Protein AF-A0A976MDJ6-F1 (afdb_monomer)

Organism: Theileria orientalis (NCBI:txid68886)

Structure (mmCIF, N/CA/C/O backbone):
data_AF-A0A976MDJ6-F1
#
_entry.id   AF-A0A976MDJ6-F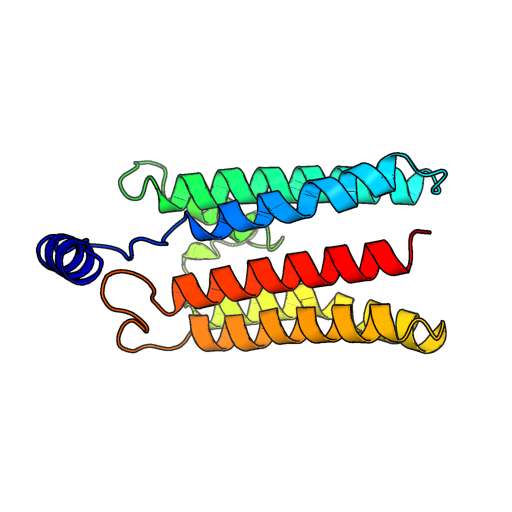1
#
loop_
_atom_site.group_PDB
_atom_site.id
_atom_site.type_symbol
_atom_site.label_atom_id
_atom_site.label_alt_id
_atom_site.label_comp_id
_atom_site.label_asym_id
_atom_site.label_entity_id
_atom_site.label_seq_id
_atom_site.pdbx_PDB_ins_code
_atom_site.Cartn_x
_atom_site.Cartn_y
_atom_site.Cartn_z
_atom_site.occupancy
_atom_site.B_iso_or_equiv
_atom_site.auth_seq_id
_atom_site.auth_comp_id
_atom_site.auth_asym_id
_atom_site.auth_atom_id
_atom_site.pdbx_PDB_model_num
ATOM 1 N N . MET A 1 1 ? 33.618 -9.257 2.694 1.00 46.62 1 MET A N 1
ATOM 2 C CA . MET A 1 1 ? 32.425 -10.136 2.612 1.00 46.62 1 MET A CA 1
ATOM 3 C C . MET A 1 1 ? 31.281 -9.455 1.863 1.00 46.62 1 MET A C 1
ATOM 5 O O . MET A 1 1 ? 30.864 -9.988 0.848 1.00 46.62 1 MET A O 1
ATOM 9 N N . LEU A 1 2 ? 30.857 -8.248 2.266 1.00 42.31 2 LEU A N 1
ATOM 10 C CA . LEU A 1 2 ? 29.844 -7.453 1.543 1.00 42.31 2 LEU A CA 1
ATOM 11 C C . LEU A 1 2 ? 30.250 -7.081 0.103 1.00 42.31 2 LEU A C 1
ATOM 13 O O . LEU A 1 2 ? 29.430 -7.177 -0.801 1.00 42.31 2 LEU A O 1
ATOM 17 N N . SER A 1 3 ? 31.524 -6.755 -0.138 1.00 42.19 3 SER A N 1
ATOM 18 C CA . SER A 1 3 ? 32.039 -6.475 -1.490 1.00 42.19 3 SER A CA 1
ATOM 19 C C . SER A 1 3 ? 31.994 -7.687 -2.427 1.00 42.19 3 SER A C 1
ATOM 21 O O . SER A 1 3 ? 31.754 -7.534 -3.616 1.00 42.19 3 SER A O 1
ATOM 23 N N . ARG A 1 4 ? 32.171 -8.901 -1.889 1.00 40.34 4 ARG A N 1
ATOM 24 C CA . ARG A 1 4 ? 32.144 -10.159 -2.654 1.00 40.34 4 ARG A CA 1
ATOM 25 C C . ARG A 1 4 ? 30.717 -10.533 -3.060 1.00 40.34 4 ARG A C 1
ATOM 27 O O . ARG A 1 4 ? 30.489 -10.903 -4.201 1.00 40.34 4 ARG A O 1
ATOM 34 N N . ILE A 1 5 ? 29.764 -10.323 -2.148 1.00 55.69 5 ILE A N 1
ATOM 35 C CA . ILE A 1 5 ? 28.325 -10.471 -2.412 1.00 55.69 5 ILE A CA 1
ATOM 36 C C . ILE A 1 5 ? 27.864 -9.435 -3.451 1.00 55.69 5 ILE A C 1
ATOM 38 O O . ILE A 1 5 ? 27.104 -9.768 -4.352 1.00 55.69 5 ILE A O 1
ATOM 42 N N . SER A 1 6 ? 28.353 -8.192 -3.365 1.00 50.56 6 SER A N 1
ATOM 43 C CA . SER A 1 6 ? 28.053 -7.141 -4.349 1.00 50.56 6 SER A CA 1
ATOM 44 C C . SER A 1 6 ? 28.550 -7.494 -5.755 1.00 50.56 6 SER A C 1
ATOM 46 O O . SER A 1 6 ? 27.838 -7.249 -6.725 1.00 50.56 6 SER A O 1
ATOM 48 N N . HIS A 1 7 ? 29.740 -8.092 -5.863 1.00 46.84 7 HIS A N 1
ATOM 49 C CA . HIS A 1 7 ? 30.334 -8.475 -7.146 1.00 46.84 7 HIS A CA 1
ATOM 50 C C . HIS A 1 7 ? 29.621 -9.683 -7.780 1.00 46.84 7 HIS A C 1
ATOM 52 O O . HIS A 1 7 ? 29.299 -9.655 -8.963 1.00 46.84 7 HIS A O 1
ATOM 58 N N . GLU A 1 8 ? 29.266 -10.703 -6.986 1.00 48.84 8 GLU A N 1
ATOM 59 C CA . GLU A 1 8 ? 28.483 -11.856 -7.469 1.00 48.84 8 GLU A CA 1
ATOM 60 C C . GLU A 1 8 ? 27.057 -11.474 -7.910 1.00 48.84 8 GLU A C 1
ATOM 62 O O . GLU A 1 8 ? 26.485 -12.105 -8.800 1.00 48.84 8 GLU A O 1
ATOM 67 N N . ILE A 1 9 ? 26.468 -10.428 -7.316 1.00 54.19 9 ILE A N 1
ATOM 68 C CA . ILE A 1 9 ? 25.165 -9.888 -7.736 1.00 54.19 9 ILE A CA 1
ATOM 69 C C . ILE A 1 9 ? 25.276 -9.107 -9.056 1.00 54.19 9 ILE A C 1
ATOM 71 O O . ILE A 1 9 ? 24.328 -9.139 -9.839 1.00 54.19 9 ILE A O 1
ATOM 75 N N . GLN A 1 10 ? 26.406 -8.440 -9.319 1.00 50.62 10 GLN A N 1
ATOM 76 C CA . GLN A 1 10 ? 26.644 -7.683 -10.555 1.00 50.62 10 GLN A CA 1
ATOM 77 C C . GLN A 1 10 ? 26.904 -8.579 -11.776 1.00 50.62 10 GLN A C 1
ATOM 79 O O . GLN A 1 10 ? 26.419 -8.263 -12.864 1.00 50.62 10 GLN A O 1
ATOM 84 N N . ASP A 1 11 ? 27.606 -9.704 -11.607 1.00 45.03 11 ASP A N 1
ATOM 85 C CA . ASP A 1 11 ? 27.964 -10.597 -12.723 1.00 45.03 11 ASP A CA 1
ATOM 86 C C . ASP A 1 11 ? 26.785 -11.441 -13.242 1.00 45.03 11 ASP A C 1
ATOM 88 O O . ASP A 1 11 ? 26.776 -11.890 -14.391 1.00 45.03 11 ASP A O 1
ATOM 92 N N . HIS A 1 12 ? 25.726 -11.610 -12.4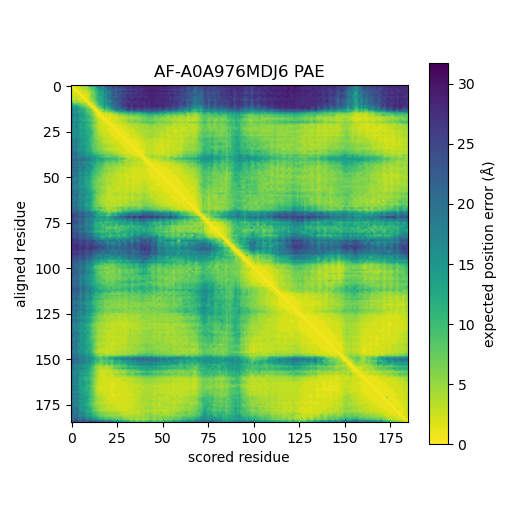47 1.00 47.00 12 HIS A N 1
ATOM 93 C CA . HIS A 1 12 ? 24.434 -12.058 -12.957 1.00 47.00 12 HIS A CA 1
ATOM 94 C C . HIS A 1 12 ? 23.618 -10.841 -13.392 1.00 47.00 12 HIS A C 1
ATOM 96 O O . HIS A 1 12 ? 22.870 -10.279 -12.592 1.00 47.00 12 HIS A O 1
ATOM 102 N N . LYS A 1 13 ? 23.697 -10.472 -14.680 1.00 47.50 13 LYS A N 1
ATOM 103 C CA . LYS A 1 13 ? 22.694 -9.609 -15.331 1.00 47.50 13 LYS A CA 1
ATOM 104 C C . LYS A 1 13 ? 21.315 -10.252 -15.163 1.00 47.50 13 LYS A C 1
ATOM 106 O O . LYS A 1 13 ? 20.881 -11.064 -15.974 1.00 47.50 13 LYS A O 1
ATOM 111 N N . ARG A 1 14 ? 20.638 -9.941 -14.063 1.00 57.19 14 ARG A N 1
ATOM 112 C CA . ARG A 1 14 ? 19.256 -10.345 -13.844 1.00 57.19 14 ARG A CA 1
ATOM 113 C C . ARG A 1 14 ? 18.381 -9.464 -14.714 1.00 57.19 14 ARG A C 1
ATOM 115 O O . ARG A 1 14 ? 18.483 -8.244 -14.648 1.00 57.19 14 ARG A O 1
ATOM 122 N N . ASP A 1 15 ? 17.468 -10.088 -15.447 1.00 65.38 15 ASP A N 1
ATOM 123 C CA . ASP A 1 15 ? 16.466 -9.375 -16.247 1.00 65.38 15 ASP A CA 1
ATOM 124 C C . ASP A 1 15 ? 15.560 -8.475 -15.382 1.00 65.38 15 ASP A C 1
ATOM 126 O O . ASP A 1 15 ? 14.914 -7.562 -15.893 1.00 65.38 15 ASP A O 1
ATOM 130 N N . VAL A 1 16 ? 15.490 -8.736 -14.066 1.00 73.62 16 VAL A N 1
ATOM 131 C CA . VAL A 1 16 ? 14.679 -7.986 -13.099 1.00 73.62 16 VAL A CA 1
ATOM 132 C C . VAL A 1 16 ? 15.376 -7.810 -11.742 1.00 73.62 16 VAL A C 1
ATOM 134 O O . VAL A 1 16 ? 16.154 -8.681 -11.340 1.00 73.62 16 VAL A O 1
ATOM 137 N N . PRO A 1 17 ? 15.069 -6.730 -10.994 1.00 82.56 17 PRO A N 1
ATOM 138 C CA . PRO A 1 17 ? 15.681 -6.464 -9.691 1.00 82.56 17 PRO A CA 1
ATOM 139 C C . PRO A 1 17 ? 15.478 -7.591 -8.661 1.00 82.56 17 PRO A C 1
ATOM 141 O O . PRO A 1 17 ? 14.421 -8.224 -8.617 1.00 82.56 17 PRO A O 1
ATOM 144 N N . LEU A 1 18 ? 16.462 -7.817 -7.780 1.00 83.94 18 LEU A N 1
ATOM 145 C CA . LEU A 1 18 ? 16.446 -8.856 -6.731 1.00 83.94 18 LEU A CA 1
ATOM 146 C C . LEU A 1 18 ? 15.195 -8.804 -5.845 1.00 83.94 18 LEU A C 1
ATOM 148 O O . LEU A 1 18 ? 14.676 -9.849 -5.448 1.00 83.94 18 LEU A O 1
ATOM 152 N N . LEU A 1 19 ? 14.737 -7.599 -5.510 1.00 85.94 19 LEU A N 1
ATOM 153 C CA . LEU A 1 19 ? 13.629 -7.383 -4.585 1.00 85.94 19 LEU A CA 1
ATOM 154 C C . LEU A 1 19 ? 12.241 -7.522 -5.227 1.00 85.94 19 LEU A C 1
ATOM 156 O O . LEU A 1 19 ? 11.223 -7.475 -4.524 1.00 85.94 19 LEU A O 1
ATOM 160 N N . ARG A 1 20 ? 12.187 -7.755 -6.542 1.00 84.44 20 ARG A N 1
ATOM 161 C CA . ARG A 1 20 ? 10.949 -7.965 -7.291 1.00 84.44 20 ARG A CA 1
ATOM 162 C C . ARG A 1 20 ? 10.115 -9.081 -6.659 1.00 84.44 20 ARG A C 1
ATOM 164 O O . ARG A 1 20 ? 10.577 -10.207 -6.523 1.00 84.44 20 ARG A O 1
ATOM 171 N N . GLY A 1 21 ? 8.887 -8.767 -6.242 1.00 78.88 21 GLY A N 1
ATOM 172 C CA . GLY A 1 21 ? 7.964 -9.727 -5.614 1.00 78.88 21 GLY A CA 1
ATOM 173 C C . GLY A 1 21 ? 8.296 -10.133 -4.173 1.00 78.88 21 GLY A C 1
ATOM 174 O O . GLY A 1 21 ? 7.412 -10.629 -3.473 1.00 78.88 21 GLY A O 1
ATOM 175 N N . ARG A 1 22 ? 9.529 -9.892 -3.706 1.00 86.12 22 ARG A N 1
ATOM 176 C CA . ARG A 1 22 ? 10.001 -10.245 -2.356 1.00 86.12 22 ARG A CA 1
ATOM 177 C C . ARG A 1 22 ? 9.704 -9.165 -1.321 1.00 86.12 22 ARG A C 1
ATOM 179 O O . ARG A 1 22 ? 9.478 -9.504 -0.166 1.00 86.12 22 ARG A O 1
ATOM 186 N N . ILE A 1 23 ? 9.644 -7.893 -1.726 1.00 88.25 23 ILE A N 1
ATOM 187 C CA . ILE A 1 23 ? 9.335 -6.765 -0.822 1.00 88.25 23 ILE A CA 1
ATOM 188 C C . ILE A 1 23 ? 8.009 -6.961 -0.085 1.00 88.25 23 ILE A C 1
ATOM 190 O O . ILE A 1 23 ? 7.911 -6.633 1.091 1.00 88.25 23 ILE A O 1
ATOM 194 N N . HIS A 1 24 ? 7.011 -7.566 -0.729 1.00 84.62 24 HIS A N 1
ATOM 195 C CA . HIS A 1 24 ? 5.707 -7.805 -0.108 1.00 84.62 24 HIS A CA 1
ATOM 196 C C . HIS A 1 24 ? 5.771 -8.741 1.102 1.00 84.62 24 HIS A C 1
ATOM 198 O O . HIS A 1 24 ? 4.923 -8.645 1.983 1.00 84.62 24 HIS A O 1
ATOM 204 N N . LEU A 1 25 ? 6.789 -9.604 1.202 1.00 87.69 25 LEU A N 1
ATOM 205 C CA . LEU A 1 25 ? 6.957 -10.478 2.366 1.00 87.69 25 LEU A CA 1
ATOM 206 C C . LEU A 1 25 ? 7.175 -9.680 3.657 1.00 87.69 25 LEU A C 1
ATOM 208 O O . LEU A 1 25 ? 6.806 -10.158 4.725 1.00 87.69 25 LEU A O 1
ATOM 212 N N . LEU A 1 26 ? 7.685 -8.446 3.571 1.00 89.25 26 LEU A N 1
ATOM 213 C CA . LEU A 1 26 ? 7.797 -7.547 4.722 1.00 89.25 26 LEU A CA 1
ATOM 214 C C . LEU A 1 26 ? 6.428 -7.228 5.345 1.00 89.25 26 LEU A C 1
ATOM 216 O O . LEU A 1 26 ? 6.347 -6.982 6.547 1.00 89.25 26 LEU A O 1
ATOM 220 N N . SER A 1 27 ? 5.335 -7.309 4.574 1.00 85.94 27 SER A N 1
ATOM 221 C CA . SER A 1 27 ? 3.982 -7.144 5.110 1.00 85.94 27 SER A CA 1
ATOM 222 C C . SER A 1 27 ? 3.620 -8.201 6.157 1.00 85.94 27 SER A C 1
ATOM 224 O O . SER A 1 27 ? 2.741 -7.955 6.984 1.00 85.94 27 SER A O 1
ATOM 226 N N . LEU A 1 28 ? 4.297 -9.360 6.160 1.00 88.75 28 LEU A N 1
ATOM 227 C CA . LEU A 1 28 ? 4.070 -10.420 7.145 1.00 88.75 28 LEU A CA 1
ATOM 228 C C . LEU A 1 28 ? 4.303 -9.934 8.586 1.00 88.75 28 LEU A C 1
ATOM 230 O O . LEU A 1 28 ? 3.603 -10.368 9.502 1.00 88.75 28 LEU A O 1
ATOM 234 N N . CYS A 1 29 ? 5.213 -8.975 8.775 1.00 90.44 29 CYS A N 1
ATOM 235 C CA . CYS A 1 29 ? 5.541 -8.399 10.079 1.00 90.44 29 CYS A CA 1
ATOM 236 C C . CYS A 1 29 ? 4.367 -7.650 10.734 1.00 90.44 29 CYS A C 1
ATOM 238 O O . CYS A 1 29 ? 4.363 -7.477 11.952 1.00 90.44 29 CYS A O 1
ATOM 240 N N . PHE A 1 30 ? 3.362 -7.223 9.961 1.00 87.50 30 PHE A N 1
ATOM 241 C CA . PHE A 1 30 ? 2.246 -6.424 10.479 1.00 87.50 30 PHE A CA 1
ATOM 242 C C . PHE A 1 30 ? 0.984 -7.239 10.797 1.00 87.50 30 PHE A C 1
ATOM 244 O O . PHE A 1 30 ? 0.068 -6.702 11.417 1.00 87.50 30 PHE A O 1
ATOM 251 N N . TYR A 1 31 ? 0.916 -8.533 10.460 1.00 86.94 31 TYR A N 1
ATOM 252 C CA . TYR A 1 31 ? -0.234 -9.367 10.847 1.00 86.94 31 TYR A CA 1
ATOM 253 C C . TYR A 1 31 ? -0.334 -9.644 12.352 1.00 86.94 31 TYR A C 1
ATOM 255 O O . TYR A 1 31 ? -1.457 -9.609 12.858 1.00 86.94 31 TYR A O 1
ATOM 263 N N . PRO A 1 32 ? 0.758 -9.896 13.108 1.00 90.56 32 PRO A N 1
ATOM 264 C CA . PRO A 1 32 ? 0.638 -10.185 14.536 1.00 90.56 32 PRO A CA 1
ATOM 265 C C . PRO A 1 32 ? -0.089 -9.084 15.337 1.00 90.56 32 PRO A C 1
ATOM 267 O O . PRO A 1 32 ? -0.983 -9.435 16.113 1.00 90.56 32 PRO A O 1
ATOM 270 N N . PRO A 1 33 ? 0.177 -7.774 15.129 1.00 87.19 33 PRO A N 1
ATOM 271 C CA . PRO A 1 33 ? -0.627 -6.702 15.723 1.00 87.19 33 PRO A CA 1
ATOM 272 C C . PRO A 1 33 ? -2.123 -6.774 15.379 1.00 87.19 33 PRO A C 1
ATOM 274 O O . PRO A 1 33 ? -2.961 -6.663 16.273 1.00 87.19 33 PRO A O 1
ATOM 277 N N . VAL A 1 34 ? -2.478 -7.018 14.112 1.00 83.88 34 VAL A N 1
ATOM 278 C CA . VAL A 1 34 ? -3.885 -7.095 13.667 1.00 83.88 34 VAL A CA 1
ATOM 279 C C . VAL A 1 34 ? -4.593 -8.312 14.271 1.00 83.88 34 VAL A C 1
ATOM 281 O O . VAL A 1 34 ? -5.716 -8.207 14.766 1.00 83.88 34 VAL A O 1
ATOM 284 N N . ILE A 1 35 ? -3.917 -9.463 14.314 1.00 88.31 35 ILE A N 1
ATOM 285 C CA . ILE A 1 35 ? -4.428 -10.688 14.945 1.00 88.31 35 ILE A CA 1
ATOM 286 C C . ILE A 1 35 ? -4.617 -10.477 16.451 1.00 88.31 35 ILE A C 1
ATOM 288 O O . ILE A 1 35 ? -5.592 -10.961 17.028 1.00 88.31 35 ILE A O 1
ATOM 292 N N . ARG A 1 36 ? -3.726 -9.725 17.107 1.00 88.44 36 ARG A N 1
ATOM 293 C CA . ARG A 1 36 ? -3.899 -9.357 18.517 1.00 88.44 36 ARG A CA 1
ATOM 294 C C . ARG A 1 36 ? -5.155 -8.506 18.722 1.00 88.44 36 ARG A C 1
ATOM 296 O O . ARG A 1 36 ? -5.871 -8.746 19.691 1.00 88.44 36 ARG A O 1
ATOM 303 N N . SER A 1 37 ? -5.462 -7.582 17.811 1.00 83.81 37 SER A N 1
ATOM 304 C CA . SER A 1 37 ? -6.692 -6.778 17.861 1.00 83.81 37 SER A CA 1
ATOM 305 C C . SER A 1 37 ? -7.969 -7.618 17.743 1.00 83.81 37 SER A C 1
ATOM 307 O O . SER A 1 37 ? -8.957 -7.303 18.400 1.00 83.81 37 SER A O 1
ATOM 309 N N . LEU A 1 38 ? -7.951 -8.732 16.999 1.00 85.31 38 LEU A N 1
ATOM 310 C CA . LEU A 1 38 ? -9.098 -9.654 16.914 1.00 85.31 38 LEU A CA 1
ATOM 311 C C . LEU A 1 38 ? -9.442 -10.328 18.249 1.00 85.31 38 LEU A C 1
ATOM 313 O O . LEU A 1 38 ? -10.603 -10.667 18.480 1.00 85.31 38 LEU A O 1
ATOM 317 N N . LYS A 1 39 ? -8.441 -10.526 19.116 1.00 85.19 39 LYS A N 1
ATOM 318 C CA . LYS A 1 39 ? -8.613 -11.149 20.438 1.00 85.19 39 LYS A CA 1
ATOM 319 C C . LYS A 1 39 ? -9.216 -10.199 21.476 1.00 85.19 39 LYS A C 1
ATOM 321 O O . LYS A 1 39 ? -9.562 -10.644 22.566 1.00 85.19 39 LYS A O 1
ATOM 326 N N . LYS A 1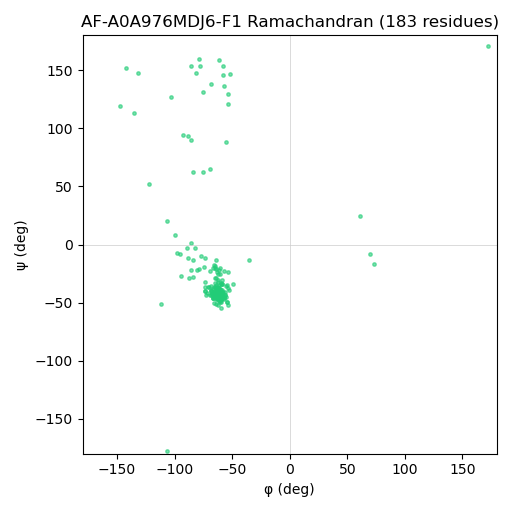 40 ? -9.331 -8.906 21.164 1.00 82.81 40 LYS A N 1
ATOM 327 C CA . LYS A 1 40 ? -9.946 -7.910 22.046 1.00 82.81 40 LYS A CA 1
ATOM 328 C C . LYS A 1 40 ? -11.477 -7.992 21.970 1.00 82.81 40 LYS A C 1
ATOM 330 O O . LYS A 1 40 ? -12.045 -8.496 20.994 1.00 82.81 40 LYS A O 1
ATOM 335 N N . ASN A 1 41 ? -12.157 -7.463 22.988 1.00 84.31 41 ASN A N 1
ATOM 336 C CA . ASN A 1 41 ? -13.620 -7.331 23.014 1.00 84.31 41 ASN A CA 1
ATOM 337 C C . ASN A 1 41 ? -14.088 -6.173 22.116 1.00 84.31 41 ASN A C 1
ATOM 339 O O . ASN A 1 41 ? -14.655 -5.185 22.569 1.00 84.31 41 ASN A O 1
ATOM 343 N N . VAL A 1 42 ? -13.813 -6.297 20.818 1.00 82.88 42 VAL A N 1
ATOM 344 C CA . VAL A 1 42 ? -14.255 -5.357 19.787 1.00 82.88 42 VAL A CA 1
ATOM 345 C C . VAL A 1 42 ? -15.664 -5.696 19.288 1.00 82.88 42 VAL A C 1
ATOM 347 O O . VAL A 1 42 ? -16.049 -6.872 19.306 1.00 82.88 42 VAL A O 1
ATOM 350 N N . PRO A 1 43 ? -16.427 -4.703 18.789 1.00 85.44 43 PRO A N 1
ATOM 351 C CA . PRO A 1 43 ? -17.717 -4.939 18.148 1.00 85.44 43 PRO A CA 1
ATOM 352 C C . PRO A 1 43 ? -17.629 -5.990 17.035 1.00 85.44 43 PRO A C 1
ATOM 354 O O . PRO A 1 43 ? -16.628 -6.076 16.318 1.00 85.44 43 PRO A O 1
ATOM 357 N N . ARG A 1 44 ? -18.701 -6.774 16.860 1.00 82.62 44 ARG A N 1
ATOM 358 C CA . ARG A 1 44 ? -18.754 -7.867 15.874 1.00 82.62 44 ARG A CA 1
ATOM 359 C C . ARG A 1 44 ? -18.464 -7.377 14.450 1.00 82.62 44 ARG A C 1
ATOM 361 O O . ARG A 1 44 ? -17.712 -8.027 13.731 1.00 82.62 44 ARG A O 1
ATOM 368 N N . GLU A 1 45 ? -18.996 -6.215 14.079 1.00 75.06 45 GLU A N 1
ATOM 369 C CA . GLU A 1 45 ? -18.754 -5.578 12.779 1.00 75.06 45 GLU A CA 1
ATOM 370 C C . GLU A 1 45 ? -17.267 -5.283 12.554 1.00 75.06 45 GLU A C 1
ATOM 372 O O . GLU A 1 45 ? -16.707 -5.661 11.529 1.00 75.06 45 GLU A O 1
ATOM 377 N N . LEU A 1 46 ? -16.592 -4.697 13.551 1.00 75.75 46 LEU A N 1
ATOM 378 C CA . LEU A 1 46 ? -15.158 -4.413 13.478 1.00 75.75 46 LEU A CA 1
ATOM 379 C C . LEU A 1 46 ? -14.336 -5.702 13.366 1.00 75.75 46 LEU A C 1
ATOM 381 O O . LEU A 1 46 ? -13.367 -5.756 12.611 1.00 75.75 46 LEU A O 1
ATOM 385 N N . ARG A 1 47 ? -14.741 -6.764 14.071 1.00 77.75 47 ARG A N 1
ATOM 386 C CA . ARG A 1 47 ? -14.101 -8.079 13.957 1.00 77.75 47 ARG A CA 1
ATOM 387 C C . ARG A 1 47 ? -14.204 -8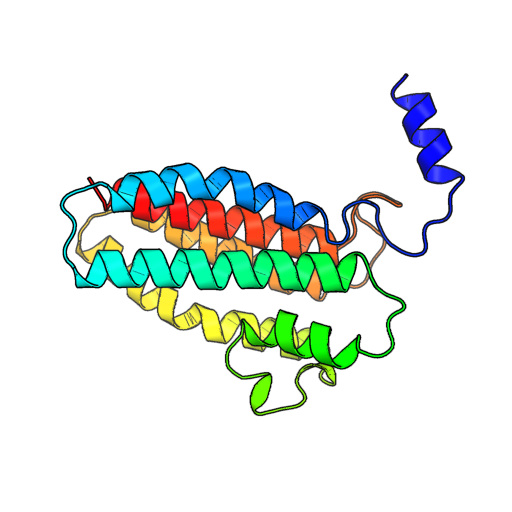.634 12.534 1.00 77.75 47 ARG A C 1
ATOM 389 O O . ARG A 1 47 ? -13.193 -9.096 12.009 1.00 77.75 47 ARG A O 1
ATOM 396 N N . TYR A 1 48 ? -15.375 -8.560 11.898 1.00 73.94 48 TYR A N 1
ATOM 397 C CA . TYR A 1 48 ? -15.533 -8.985 10.502 1.00 73.94 48 TYR A CA 1
ATOM 398 C C . TYR A 1 48 ? -14.690 -8.142 9.548 1.00 73.94 48 TYR A C 1
ATOM 400 O O . TYR A 1 48 ? -13.985 -8.711 8.716 1.00 73.94 48 TYR A O 1
ATOM 408 N N . SER A 1 49 ? -14.676 -6.818 9.715 1.00 72.25 49 SER A N 1
ATOM 409 C CA . SER A 1 49 ? -13.841 -5.927 8.904 1.00 72.25 49 SER A CA 1
ATOM 410 C C . SER A 1 49 ? -12.351 -6.265 9.017 1.00 72.25 49 SER A C 1
ATOM 412 O O . SER A 1 49 ? -11.663 -6.325 8.002 1.00 72.25 49 SER A O 1
ATOM 414 N N . LEU A 1 50 ? -11.851 -6.568 10.221 1.00 74.19 50 LEU A N 1
ATOM 415 C CA . LEU A 1 50 ? -10.460 -6.986 10.434 1.00 74.19 50 LEU A CA 1
ATOM 416 C C . LEU A 1 50 ? -10.146 -8.355 9.803 1.00 74.19 50 LEU A C 1
ATOM 418 O O . LEU A 1 50 ? -9.064 -8.536 9.249 1.00 74.19 50 LEU A O 1
ATOM 422 N N . VAL A 1 51 ? -11.077 -9.315 9.849 1.00 76.62 51 VAL A N 1
ATOM 423 C CA . VAL A 1 51 ? -10.911 -10.623 9.184 1.00 76.62 51 VAL A CA 1
ATOM 424 C C . VAL A 1 51 ? -10.884 -10.464 7.662 1.00 76.62 51 VAL A C 1
ATOM 426 O O . VAL A 1 51 ? -9.991 -11.009 7.013 1.00 76.62 51 VAL A O 1
ATOM 429 N N . ILE A 1 52 ? -11.809 -9.684 7.095 1.00 73.25 52 ILE A N 1
ATOM 430 C CA . ILE A 1 52 ? -11.846 -9.369 5.658 1.00 73.25 52 ILE A CA 1
ATOM 431 C C . ILE A 1 52 ? -10.554 -8.655 5.244 1.00 73.25 52 ILE A C 1
ATOM 433 O O . ILE A 1 52 ? -9.960 -8.997 4.222 1.00 73.25 52 ILE A O 1
ATOM 437 N N . PHE A 1 53 ? -10.070 -7.719 6.059 1.00 75.31 53 PHE A N 1
ATOM 438 C CA . PHE A 1 53 ? -8.808 -7.019 5.831 1.00 75.31 53 PHE A CA 1
ATOM 439 C C . PHE A 1 53 ? -7.606 -7.977 5.794 1.00 75.31 53 PHE A C 1
ATOM 441 O O . PHE A 1 53 ? -6.813 -7.932 4.856 1.00 75.31 53 PHE A O 1
ATOM 448 N N . ILE A 1 54 ? -7.492 -8.901 6.758 1.00 77.56 54 ILE A N 1
ATOM 449 C CA . ILE A 1 54 ? -6.427 -9.919 6.759 1.00 77.56 54 ILE A CA 1
ATOM 450 C C . ILE A 1 54 ? -6.533 -10.820 5.525 1.00 77.56 54 ILE A C 1
ATOM 452 O O . ILE A 1 54 ? -5.528 -11.054 4.857 1.00 77.56 54 ILE A O 1
ATOM 456 N N . ALA A 1 55 ? -7.730 -11.326 5.217 1.00 77.12 55 ALA A N 1
ATOM 457 C CA . ALA A 1 55 ? -7.941 -12.258 4.113 1.00 77.12 55 ALA A CA 1
ATOM 458 C C . ALA A 1 55 ? -7.613 -11.622 2.754 1.00 77.12 55 ALA A C 1
ATOM 460 O O . ALA A 1 55 ? -6.885 -12.211 1.954 1.00 77.12 55 ALA A O 1
ATOM 461 N N . THR A 1 56 ? -8.092 -10.399 2.516 1.00 72.62 56 THR A N 1
ATOM 462 C CA . THR A 1 56 ? -7.812 -9.654 1.280 1.00 72.62 56 THR A CA 1
ATOM 463 C C . THR A 1 56 ? -6.327 -9.321 1.146 1.00 72.62 56 THR A C 1
ATOM 465 O O . THR A 1 56 ? -5.758 -9.495 0.067 1.00 72.62 56 THR A O 1
ATOM 468 N N . HIS A 1 57 ? -5.657 -8.925 2.234 1.00 76.12 57 HIS A N 1
ATOM 469 C CA . HIS A 1 57 ? -4.226 -8.627 2.196 1.00 76.12 57 HIS A CA 1
ATOM 470 C C . HIS A 1 57 ? -3.355 -9.890 2.030 1.00 76.12 57 HIS A C 1
ATOM 472 O O . HIS A 1 57 ? -2.356 -9.848 1.308 1.00 76.12 57 HIS A O 1
ATOM 478 N N . LEU A 1 58 ? -3.721 -11.026 2.640 1.00 79.94 58 LEU A N 1
ATOM 479 C CA . LEU A 1 58 ? -3.022 -12.305 2.441 1.00 79.94 58 LEU A CA 1
ATOM 480 C C . LEU A 1 58 ? -3.160 -12.794 1.005 1.00 79.94 58 LEU A C 1
ATOM 482 O O . LEU A 1 58 ? -2.167 -13.188 0.395 1.00 79.94 58 LEU A O 1
ATOM 486 N N . PHE A 1 59 ? -4.374 -12.726 0.457 1.00 77.06 59 PHE A N 1
ATOM 487 C CA . PHE A 1 59 ? -4.614 -13.049 -0.942 1.00 77.06 59 PHE A CA 1
ATOM 488 C C . PHE A 1 59 ? -3.747 -12.175 -1.856 1.00 77.06 59 PHE A C 1
ATOM 490 O O . PHE A 1 59 ? -3.034 -12.715 -2.698 1.00 77.06 59 PHE A O 1
ATOM 497 N N . ASN A 1 60 ? -3.707 -10.859 -1.610 1.00 74.44 60 ASN A N 1
ATOM 498 C CA . ASN A 1 60 ? -2.869 -9.931 -2.368 1.00 74.44 60 ASN A CA 1
ATOM 499 C C . ASN A 1 60 ? -1.375 -10.273 -2.275 1.00 74.44 60 ASN A C 1
ATOM 501 O O . ASN A 1 60 ? -0.684 -10.324 -3.287 1.00 74.44 60 ASN A O 1
ATOM 505 N N . LEU A 1 61 ? -0.872 -10.533 -1.066 1.00 79.31 61 LEU A N 1
ATOM 506 C CA . LEU A 1 61 ? 0.518 -10.935 -0.859 1.00 79.31 61 LEU A CA 1
ATOM 507 C C . LEU A 1 61 ? 0.866 -12.159 -1.715 1.00 79.31 61 LEU A C 1
ATOM 509 O O . LEU A 1 61 ? 1.852 -12.141 -2.449 1.00 79.31 61 LEU A O 1
ATOM 513 N N . ILE A 1 62 ? 0.028 -13.196 -1.660 1.00 80.25 62 ILE A N 1
ATOM 514 C CA . ILE A 1 62 ? 0.226 -14.426 -2.428 1.00 80.25 62 ILE A CA 1
ATOM 515 C C . ILE A 1 62 ? 0.226 -14.117 -3.927 1.00 80.25 62 ILE A C 1
ATOM 517 O O . ILE A 1 62 ? 1.149 -14.520 -4.634 1.00 80.25 62 ILE A O 1
ATOM 521 N N . THR A 1 63 ? -0.761 -13.375 -4.427 1.00 74.25 63 THR A N 1
ATOM 522 C CA . THR A 1 63 ? -0.912 -13.122 -5.865 1.00 74.25 63 THR A CA 1
ATOM 523 C C . THR A 1 63 ? 0.198 -12.243 -6.427 1.00 74.25 63 THR A C 1
ATOM 525 O O . THR A 1 63 ? 0.750 -12.576 -7.478 1.00 74.25 63 THR A O 1
ATOM 528 N N . THR A 1 64 ? 0.583 -11.174 -5.725 1.00 75.31 64 THR A N 1
ATOM 529 C CA . THR A 1 64 ?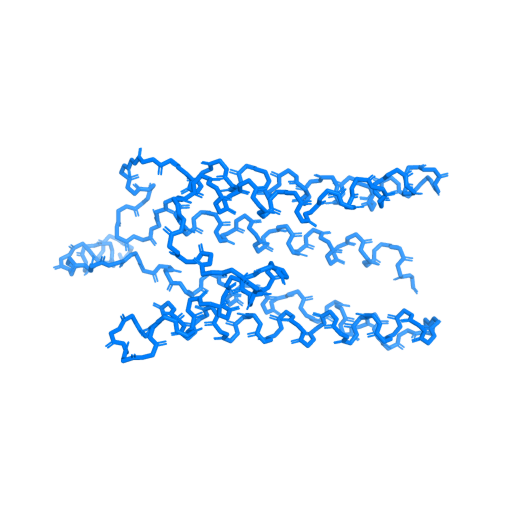 1.663 -10.277 -6.155 1.00 75.31 64 THR A CA 1
ATOM 530 C C . THR A 1 64 ? 3.015 -10.992 -6.117 1.00 75.31 64 THR A C 1
ATOM 532 O O . THR A 1 64 ? 3.805 -10.896 -7.062 1.00 75.31 64 THR A O 1
ATOM 535 N N . THR A 1 65 ? 3.281 -11.775 -5.065 1.00 77.94 65 THR A N 1
ATOM 536 C CA . THR A 1 65 ? 4.505 -12.581 -4.967 1.00 77.94 65 THR A CA 1
ATOM 537 C C . THR A 1 65 ? 4.553 -13.658 -6.055 1.00 77.94 65 THR A C 1
ATOM 539 O O . THR A 1 65 ? 5.590 -13.803 -6.704 1.00 77.94 65 THR A O 1
ATOM 542 N N . LEU A 1 66 ? 3.448 -14.363 -6.333 1.00 76.06 66 LEU A N 1
ATOM 543 C CA . LEU A 1 66 ? 3.374 -15.348 -7.422 1.00 76.06 66 LEU A CA 1
ATOM 544 C C . LEU A 1 66 ? 3.584 -14.702 -8.798 1.00 76.06 66 LEU A C 1
ATOM 546 O O . LEU A 1 66 ? 4.386 -15.203 -9.588 1.00 76.06 66 LEU A O 1
ATOM 550 N N . LEU A 1 67 ? 2.925 -13.572 -9.077 1.00 77.44 67 LEU A N 1
ATOM 551 C CA . LEU A 1 67 ? 3.071 -12.844 -10.341 1.00 77.44 67 LEU A CA 1
ATOM 552 C C . LEU A 1 67 ? 4.527 -12.443 -10.598 1.00 77.44 67 LEU A C 1
ATOM 554 O O . LEU A 1 67 ? 5.037 -12.559 -11.716 1.00 77.44 67 LEU A O 1
ATOM 558 N N . HIS A 1 68 ? 5.185 -11.916 -9.571 1.00 78.06 68 HIS A N 1
ATOM 559 C CA . HIS A 1 68 ? 6.514 -11.341 -9.706 1.00 78.06 68 HIS A CA 1
ATOM 560 C C . HIS A 1 68 ? 7.643 -12.367 -9.633 1.00 78.06 68 HIS A C 1
ATOM 562 O O . HIS A 1 68 ? 8.655 -12.153 -10.301 1.00 78.06 68 HIS A O 1
ATOM 568 N N . ASN A 1 69 ? 7.451 -13.482 -8.925 1.00 73.19 69 ASN A N 1
ATOM 569 C CA . ASN A 1 69 ? 8.402 -14.596 -8.917 1.00 73.19 69 ASN A CA 1
ATOM 570 C C . ASN A 1 69 ? 8.285 -15.482 -10.163 1.00 73.19 69 ASN A C 1
ATOM 572 O O . ASN A 1 69 ? 9.236 -16.181 -10.497 1.00 73.19 69 ASN A O 1
ATOM 576 N N . ASN A 1 70 ? 7.146 -15.456 -10.863 1.00 69.44 70 ASN A N 1
ATOM 577 C CA . ASN A 1 70 ? 6.850 -16.405 -11.935 1.00 69.44 70 ASN A CA 1
ATOM 578 C C . ASN A 1 70 ? 6.557 -15.712 -13.278 1.00 69.44 70 ASN A C 1
ATOM 580 O O . ASN A 1 70 ? 5.546 -15.947 -13.942 1.00 69.44 70 ASN A O 1
ATOM 584 N N . GLN A 1 71 ? 7.471 -14.828 -13.695 1.00 62.00 71 GLN A N 1
ATOM 585 C CA . GLN A 1 71 ? 7.273 -13.911 -14.829 1.00 62.00 71 GLN A CA 1
ATOM 586 C C . GLN A 1 71 ? 7.095 -14.582 -16.204 1.00 62.00 71 GLN A C 1
ATOM 588 O O . GLN A 1 71 ? 6.672 -13.909 -17.144 1.00 62.00 71 GLN A O 1
ATOM 593 N N . ARG A 1 72 ? 7.395 -15.883 -16.331 1.00 57.84 72 ARG A N 1
ATOM 594 C CA . ARG A 1 72 ? 7.411 -16.639 -17.599 1.00 57.84 72 ARG A CA 1
ATOM 595 C C . ARG A 1 72 ? 6.150 -17.485 -17.867 1.00 57.84 72 ARG A C 1
ATOM 597 O O . ARG A 1 72 ? 6.133 -18.257 -18.817 1.00 57.84 72 ARG A O 1
ATOM 604 N N . TYR A 1 73 ? 5.091 -17.370 -17.062 1.00 57.38 73 TYR A N 1
ATOM 605 C CA . TYR A 1 73 ? 3.914 -18.247 -17.184 1.00 57.38 73 TYR A CA 1
ATOM 606 C C . TYR A 1 73 ? 2.904 -17.857 -18.279 1.00 57.38 73 TYR A C 1
ATOM 608 O O . TYR A 1 73 ? 2.595 -16.682 -18.484 1.00 57.38 73 TYR A O 1
ATOM 616 N N . LYS A 1 74 ? 2.268 -18.887 -18.863 1.00 54.97 74 LYS A N 1
ATOM 617 C CA . LYS A 1 74 ? 1.141 -18.822 -19.822 1.00 54.97 74 LYS A CA 1
ATOM 618 C C . LYS A 1 74 ? -0.063 -17.998 -19.322 1.00 54.97 74 LYS A C 1
ATOM 620 O O . LYS A 1 74 ? -0.807 -17.455 -20.127 1.00 54.97 74 LYS A O 1
ATOM 625 N N . TYR A 1 75 ? -0.222 -17.851 -18.001 1.00 58.44 75 TYR A N 1
ATOM 626 C CA . TYR A 1 75 ? -1.332 -17.136 -17.347 1.00 58.44 75 TYR A CA 1
ATOM 627 C C . TYR A 1 75 ? -0.939 -15.774 -16.746 1.00 58.44 75 TYR A C 1
ATOM 629 O O . TYR A 1 75 ? -1.632 -15.247 -15.876 1.00 58.44 75 TYR A O 1
ATOM 637 N N . ARG A 1 76 ? 0.176 -15.174 -17.183 1.00 66.31 76 ARG A N 1
ATOM 638 C CA . ARG A 1 76 ? 0.666 -13.883 -16.659 1.00 66.31 76 ARG A CA 1
ATOM 639 C C . ARG A 1 76 ? -0.379 -12.761 -16.722 1.00 66.31 76 ARG A C 1
ATOM 641 O O . ARG A 1 76 ? -0.407 -11.917 -15.833 1.00 66.31 76 ARG A O 1
ATOM 648 N N . SER A 1 77 ? -1.225 -12.739 -17.752 1.00 60.59 77 SER A N 1
ATOM 649 C CA . SER A 1 77 ? -2.325 -11.772 -17.871 1.00 60.59 77 SER A CA 1
ATOM 650 C C . SER A 1 77 ? -3.357 -11.930 -16.750 1.00 60.59 77 SER A C 1
ATOM 652 O O . SER A 1 77 ? -3.751 -10.931 -16.159 1.00 60.59 77 SER A O 1
ATOM 654 N N . ALA A 1 78 ? -3.726 -13.163 -16.391 1.00 61.72 78 ALA A N 1
ATOM 655 C CA . ALA A 1 78 ? -4.644 -13.443 -15.288 1.00 61.72 78 ALA A CA 1
ATOM 656 C C . ALA A 1 78 ? -4.064 -12.981 -13.944 1.00 61.72 78 ALA A C 1
ATOM 658 O O . ALA A 1 78 ? -4.724 -12.252 -13.212 1.00 61.72 78 ALA A O 1
ATOM 659 N N . TYR A 1 79 ? -2.801 -13.305 -13.652 1.00 62.00 79 TYR A N 1
ATOM 660 C CA . TYR A 1 79 ? -2.153 -12.854 -12.415 1.00 62.00 79 TYR A CA 1
ATOM 661 C C . TYR A 1 79 ? -1.965 -11.334 -12.350 1.00 62.00 79 TYR A C 1
ATOM 663 O O . TYR A 1 79 ? -2.143 -10.759 -11.284 1.00 62.00 79 TYR A O 1
ATOM 671 N N . LYS A 1 80 ? -1.671 -10.663 -13.474 1.00 66.38 80 LYS A N 1
ATOM 672 C CA . LYS A 1 80 ? -1.659 -9.189 -13.540 1.00 66.38 80 LYS A CA 1
ATOM 673 C C . LYS A 1 80 ? -3.036 -8.594 -13.259 1.00 66.38 80 LYS A C 1
ATOM 675 O O . LYS A 1 80 ? -3.130 -7.599 -12.550 1.00 66.38 80 LYS A O 1
ATOM 680 N N . ARG A 1 81 ? -4.095 -9.197 -13.808 1.00 64.19 81 ARG A N 1
ATOM 681 C CA . ARG A 1 81 ? -5.469 -8.764 -13.543 1.00 64.19 81 ARG A CA 1
ATOM 682 C C . ARG A 1 81 ? -5.804 -8.930 -12.071 1.00 64.19 81 ARG A C 1
ATOM 684 O O . ARG A 1 81 ? -6.336 -7.988 -11.515 1.00 64.19 81 ARG A O 1
ATOM 691 N N . ILE A 1 82 ? -5.414 -10.039 -11.439 1.00 61.19 82 ILE A N 1
ATOM 692 C CA . ILE A 1 82 ? -5.622 -10.291 -10.003 1.00 61.19 82 ILE A CA 1
ATOM 693 C C . ILE A 1 82 ? -4.821 -9.316 -9.117 1.00 61.19 82 ILE A C 1
ATOM 695 O O . ILE A 1 82 ? -5.382 -8.749 -8.186 1.00 61.19 82 ILE A O 1
ATOM 699 N N . ASP A 1 83 ? -3.547 -9.070 -9.432 1.00 61.28 83 ASP A N 1
ATOM 700 C CA . ASP A 1 83 ? -2.674 -8.113 -8.725 1.00 61.28 83 ASP A CA 1
ATOM 701 C C . ASP A 1 83 ? -3.251 -6.685 -8.740 1.00 61.28 83 ASP A C 1
ATOM 703 O O . ASP A 1 83 ? -3.246 -5.972 -7.740 1.00 61.28 83 ASP A O 1
ATOM 707 N N . ILE A 1 84 ? -3.845 -6.297 -9.870 1.00 59.12 84 ILE A N 1
ATOM 708 C CA . ILE A 1 84 ? -4.523 -5.010 -10.043 1.00 59.12 84 ILE A CA 1
ATOM 709 C C . ILE A 1 84 ? -5.989 -5.070 -9.567 1.00 59.12 84 ILE A C 1
ATOM 711 O O . ILE A 1 84 ? -6.533 -4.033 -9.216 1.00 59.12 84 ILE A O 1
ATOM 715 N N . ALA A 1 85 ? -6.632 -6.244 -9.486 1.00 54.25 85 ALA A N 1
ATOM 716 C CA . ALA A 1 85 ? -8.035 -6.423 -9.056 1.00 54.25 85 ALA A CA 1
ATOM 717 C C . ALA A 1 85 ? -8.259 -6.055 -7.593 1.00 54.25 85 ALA A C 1
ATOM 719 O O . ALA A 1 85 ? -9.386 -5.767 -7.196 1.00 54.25 85 ALA A O 1
ATOM 720 N N . ARG A 1 86 ? -7.175 -5.977 -6.814 1.00 55.50 86 ARG A N 1
ATOM 721 C CA . ARG A 1 86 ? -7.132 -5.267 -5.533 1.00 55.50 86 ARG A CA 1
ATOM 722 C C . ARG A 1 86 ? -7.694 -3.839 -5.635 1.00 55.50 86 ARG A C 1
ATOM 724 O O . ARG A 1 86 ? -8.299 -3.342 -4.692 1.00 55.50 86 ARG A O 1
ATOM 731 N N . VAL A 1 87 ? -7.490 -3.178 -6.768 1.00 55.75 87 VAL A N 1
ATOM 732 C CA . VAL A 1 87 ? -8.087 -1.896 -7.125 1.00 55.75 87 VAL A CA 1
ATOM 733 C C . VAL A 1 87 ? -9.360 -2.245 -7.903 1.00 55.75 87 VAL A C 1
ATOM 735 O O . VAL A 1 87 ? -9.290 -2.559 -9.087 1.00 55.75 87 VAL A O 1
ATOM 738 N N . PHE A 1 88 ? -10.491 -2.304 -7.192 1.00 52.00 88 PHE A N 1
ATOM 739 C CA . PHE A 1 88 ? -11.797 -2.919 -7.526 1.00 52.00 88 PHE A CA 1
ATOM 740 C C . PHE A 1 88 ? -12.319 -2.878 -8.993 1.00 52.00 88 PHE A C 1
ATOM 742 O O . PHE A 1 88 ? -13.264 -3.589 -9.320 1.00 52.00 88 PHE A O 1
ATOM 749 N N . GLY A 1 89 ? -11.749 -2.085 -9.897 1.00 41.31 89 GLY A N 1
ATOM 750 C CA . GLY A 1 89 ? -12.175 -1.885 -11.285 1.00 41.31 89 GLY A CA 1
ATOM 751 C C . GLY A 1 89 ? -11.481 -2.740 -12.352 1.00 41.31 89 GLY A C 1
ATOM 752 O O . GLY A 1 89 ? -11.945 -2.739 -13.491 1.00 41.31 89 GLY A O 1
ATOM 753 N N . SER A 1 90 ? -10.418 -3.499 -12.047 1.00 38.91 90 SER A N 1
ATOM 754 C CA . SER A 1 90 ? -9.697 -4.268 -13.091 1.00 38.91 90 SER A CA 1
ATOM 755 C C . SER A 1 90 ? -10.431 -5.520 -13.603 1.00 38.91 90 SER A C 1
ATOM 757 O O . SER A 1 90 ? -10.021 -6.107 -14.603 1.00 38.91 90 SER A O 1
ATOM 759 N N . LEU A 1 91 ? -11.505 -5.942 -12.924 1.00 40.94 91 LEU A N 1
ATOM 760 C CA . LEU A 1 91 ? -12.385 -7.011 -13.408 1.00 40.94 91 LEU A CA 1
ATOM 761 C C . LEU A 1 91 ? -13.396 -6.504 -14.447 1.00 40.94 91 LEU A C 1
ATOM 763 O O . LEU A 1 91 ? -13.889 -7.300 -15.240 1.00 40.94 91 LEU A O 1
ATOM 767 N N . VAL A 1 92 ? -13.685 -5.198 -14.460 1.00 44.22 92 VAL A N 1
ATOM 768 C CA . VAL A 1 92 ? -14.693 -4.585 -15.345 1.00 44.22 92 VAL A CA 1
ATOM 769 C C . VAL A 1 92 ? -14.059 -4.030 -16.627 1.00 44.22 92 VAL A C 1
ATOM 771 O O . VAL A 1 92 ? -14.699 -4.012 -17.674 1.00 44.22 92 VAL A O 1
ATOM 774 N N . PHE A 1 93 ? -12.780 -3.648 -16.581 1.00 45.47 93 PHE A N 1
ATOM 775 C CA . PHE A 1 93 ? -12.020 -3.140 -17.727 1.00 45.47 93 PHE A CA 1
ATOM 776 C C . PHE A 1 93 ? -10.672 -3.857 -17.820 1.00 45.47 93 PHE A C 1
ATOM 778 O O . PHE A 1 93 ? -10.102 -4.189 -16.784 1.00 45.47 93 PHE A O 1
ATOM 785 N N . ASP A 1 94 ? -10.126 -4.071 -19.027 1.00 58.62 94 ASP A N 1
ATOM 786 C CA . ASP A 1 94 ? -8.780 -4.645 -19.219 1.00 58.62 94 ASP A CA 1
ATOM 787 C C . ASP A 1 94 ? -7.690 -3.660 -18.768 1.00 58.62 94 ASP A C 1
ATOM 789 O O . ASP A 1 94 ? -6.895 -3.144 -19.541 1.00 58.62 94 ASP A O 1
ATOM 793 N N . PHE A 1 95 ? -7.654 -3.362 -17.474 1.00 56.28 95 PHE A N 1
ATOM 794 C CA . PHE A 1 95 ? -6.884 -2.269 -16.900 1.00 56.28 95 PHE A CA 1
ATOM 795 C C . PHE A 1 95 ? -5.367 -2.461 -17.057 1.00 56.28 95 PHE A C 1
ATOM 797 O O . PHE A 1 95 ? -4.573 -1.525 -16.965 1.00 56.28 95 PHE A O 1
ATOM 804 N N . CYS A 1 96 ? -4.961 -3.703 -17.324 1.00 60.09 96 CYS A N 1
ATOM 805 C CA . CYS A 1 96 ? -3.597 -4.092 -17.650 1.00 60.09 96 CYS A CA 1
ATOM 806 C C . CYS A 1 96 ? -3.089 -3.507 -18.975 1.00 60.09 96 CYS A C 1
ATOM 808 O O . CYS A 1 96 ? -1.868 -3.481 -19.157 1.00 60.09 96 CYS A O 1
ATOM 810 N N . SER A 1 97 ? -3.978 -3.082 -19.879 1.00 63.81 97 SER A N 1
ATOM 811 C CA . SER A 1 97 ? -3.609 -2.491 -21.168 1.00 63.81 97 SER A CA 1
ATOM 812 C C . SER A 1 97 ? -3.397 -0.975 -21.105 1.00 63.81 97 SER A C 1
ATOM 814 O O . SER A 1 97 ? -2.853 -0.410 -22.052 1.00 63.81 97 SER A O 1
ATOM 816 N N . PHE A 1 98 ? -3.783 -0.307 -20.013 1.00 69.81 98 PHE A N 1
ATOM 817 C CA . PHE A 1 98 ? -3.587 1.137 -19.868 1.00 69.81 98 PHE A CA 1
ATOM 818 C C . PHE A 1 98 ? -2.142 1.503 -19.503 1.00 69.81 98 PHE A C 1
ATOM 820 O O . PHE A 1 98 ? -1.403 0.733 -18.873 1.00 69.81 98 PHE A O 1
ATOM 827 N N . GLN A 1 99 ? -1.744 2.723 -19.877 1.00 79.50 99 GLN A N 1
ATOM 828 C CA . GLN A 1 99 ? -0.425 3.273 -19.554 1.00 79.50 99 GLN A CA 1
ATOM 829 C C . GLN A 1 99 ? -0.224 3.375 -18.026 1.00 79.50 99 GLN A C 1
ATOM 831 O O . GLN A 1 99 ? -1.180 3.304 -17.245 1.00 79.50 99 GLN A O 1
ATOM 836 N N . LYS A 1 100 ? 1.032 3.439 -17.563 1.00 78.31 100 LYS A N 1
ATOM 837 C CA . LYS A 1 100 ? 1.369 3.396 -16.121 1.00 78.31 100 LYS A CA 1
ATOM 838 C C . LYS A 1 100 ? 0.716 4.544 -15.342 1.00 78.31 100 LYS A C 1
ATOM 840 O O . LYS A 1 100 ? 0.279 4.345 -14.213 1.00 78.31 100 LYS A O 1
ATOM 845 N N . GLU A 1 101 ? 0.591 5.691 -15.983 1.00 82.38 101 GLU A N 1
ATOM 846 C CA . GLU A 1 101 ? 0.061 6.950 -15.475 1.00 82.38 101 GLU A CA 1
ATOM 847 C C . GLU A 1 101 ? -1.416 6.796 -15.109 1.00 82.38 101 GLU A C 1
ATOM 849 O O . GLU A 1 101 ? -1.805 7.051 -13.970 1.00 82.38 101 GLU A O 1
ATOM 854 N N . TYR A 1 102 ? -2.226 6.259 -16.027 1.00 78.56 102 TYR A N 1
ATOM 855 C CA . TYR A 1 102 ? -3.639 5.961 -15.772 1.00 78.56 102 TYR A CA 1
ATOM 856 C C . TYR A 1 102 ? -3.816 4.940 -14.648 1.00 78.56 102 TYR A C 1
ATOM 858 O O . TYR A 1 102 ? -4.724 5.067 -13.823 1.00 78.56 102 TYR A O 1
ATOM 866 N N . ARG A 1 103 ? -2.918 3.949 -14.575 1.00 76.00 103 ARG A N 1
ATOM 867 C CA . ARG A 1 103 ? -2.930 2.962 -13.491 1.00 76.00 103 ARG A CA 1
ATOM 868 C C . ARG A 1 103 ? -2.651 3.595 -12.131 1.00 76.00 103 ARG A C 1
ATOM 870 O O . ARG A 1 103 ? -3.340 3.272 -11.167 1.00 76.00 103 ARG A O 1
ATOM 877 N N . SER A 1 104 ? -1.706 4.526 -12.072 1.00 78.62 104 SER A N 1
ATOM 878 C CA . S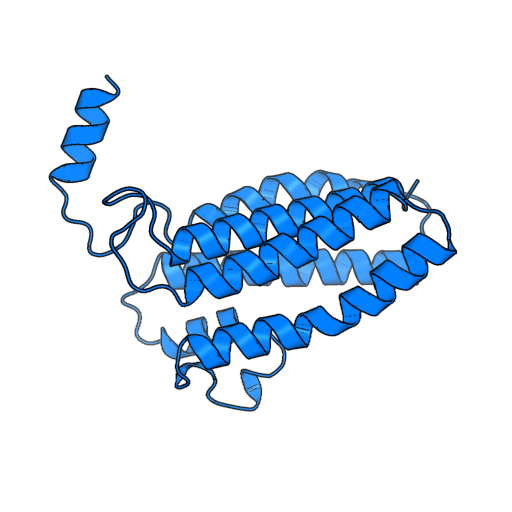ER A 1 104 ? -1.359 5.276 -10.863 1.00 78.62 104 SER A CA 1
ATOM 879 C C . SER A 1 104 ? -2.489 6.212 -10.409 1.00 78.62 104 SER A C 1
ATOM 881 O O . SER A 1 104 ? -2.888 6.178 -9.244 1.00 78.62 104 SER A O 1
ATOM 883 N N . ILE A 1 105 ? -3.092 6.967 -11.337 1.00 78.38 105 ILE A N 1
ATOM 884 C CA . ILE A 1 105 ? -4.232 7.859 -11.050 1.00 78.38 105 ILE A CA 1
ATOM 885 C C . ILE A 1 105 ? -5.417 7.072 -10.485 1.00 78.38 105 ILE A C 1
ATOM 887 O O . ILE A 1 105 ? -6.048 7.494 -9.520 1.00 78.38 105 ILE A O 1
ATOM 891 N N . TYR A 1 106 ? -5.722 5.909 -11.053 1.00 75.31 106 TYR A N 1
ATOM 892 C CA . TYR A 1 106 ? -6.817 5.081 -10.557 1.00 75.31 106 TYR A CA 1
ATOM 893 C C . TYR A 1 106 ? -6.566 4.563 -9.137 1.00 75.31 106 TYR A C 1
ATOM 895 O O . TYR A 1 106 ? -7.452 4.651 -8.288 1.00 75.31 106 TYR A O 1
ATOM 903 N N . VAL A 1 107 ? -5.349 4.078 -8.856 1.00 72.62 107 VAL A N 1
ATOM 904 C CA . VAL A 1 107 ? -4.946 3.680 -7.497 1.00 72.62 107 VAL A CA 1
ATOM 905 C C . VAL A 1 107 ? -5.148 4.846 -6.532 1.00 72.62 107 VAL A C 1
ATOM 907 O O . VAL A 1 107 ? -5.730 4.666 -5.468 1.00 72.62 107 VAL A O 1
ATOM 910 N N . MET A 1 108 ? -4.736 6.051 -6.914 1.00 71.81 108 MET A N 1
ATOM 911 C CA . MET A 1 108 ? -4.921 7.260 -6.112 1.00 71.81 108 MET A CA 1
ATOM 912 C C . MET A 1 108 ? -6.404 7.559 -5.830 1.00 71.81 108 MET A C 1
ATOM 914 O O . MET A 1 108 ? -6.774 7.781 -4.678 1.00 71.81 108 MET A O 1
ATOM 918 N N . LEU A 1 109 ? -7.267 7.501 -6.849 1.00 73.25 109 LEU A N 1
ATOM 919 C CA . LEU A 1 109 ? -8.706 7.758 -6.707 1.00 73.25 109 LEU A CA 1
ATOM 920 C C . LEU A 1 109 ? -9.413 6.732 -5.814 1.00 73.25 109 LEU A C 1
ATOM 922 O O . LEU A 1 109 ? -10.316 7.092 -5.062 1.00 73.25 109 LEU A O 1
ATOM 926 N N . VAL A 1 110 ? -8.998 5.465 -5.847 1.00 72.44 110 VAL A N 1
ATOM 927 C CA . VAL A 1 110 ? -9.581 4.432 -4.976 1.00 72.44 110 VAL A CA 1
ATOM 928 C C . VAL A 1 110 ? -9.216 4.634 -3.501 1.00 72.44 110 VAL A C 1
ATOM 930 O O . VAL A 1 110 ? -9.982 4.215 -2.638 1.00 72.44 110 VAL A O 1
ATOM 933 N N . ASN A 1 111 ? -8.120 5.337 -3.198 1.00 69.69 111 ASN A N 1
ATOM 934 C CA . ASN A 1 111 ? -7.752 5.703 -1.823 1.00 69.69 111 ASN A CA 1
ATOM 935 C C . ASN A 1 111 ? -8.364 7.049 -1.369 1.00 69.69 111 ASN A C 1
ATOM 937 O O . ASN A 1 111 ? -8.212 7.442 -0.217 1.00 69.69 111 ASN A O 1
ATOM 941 N N . LEU A 1 112 ? -9.096 7.772 -2.229 1.00 68.81 112 LEU A N 1
ATOM 942 C CA . LEU A 1 112 ? -9.721 9.056 -1.872 1.00 68.81 112 LEU A CA 1
ATOM 943 C C . LEU A 1 112 ? -10.722 8.976 -0.693 1.00 68.81 112 LEU A C 1
ATOM 945 O O . LEU A 1 112 ? -10.771 9.923 0.097 1.00 68.81 112 LEU A O 1
ATOM 949 N N . PRO A 1 113 ? -11.493 7.881 -0.502 1.00 73.31 113 PRO A N 1
ATOM 950 C CA . PRO A 1 113 ? -12.324 7.706 0.690 1.00 73.31 113 PRO A CA 1
ATOM 951 C C . PRO A 1 113 ? -11.550 7.775 2.017 1.00 73.31 113 PRO A C 1
ATOM 953 O O . PRO A 1 113 ? -12.145 8.130 3.038 1.00 73.31 113 PRO A O 1
ATOM 956 N N . ASP A 1 114 ? -10.234 7.530 2.025 1.00 71.94 114 ASP A N 1
ATOM 957 C CA . ASP A 1 114 ? -9.403 7.641 3.233 1.00 71.94 114 ASP A CA 1
ATOM 958 C C . ASP A 1 114 ? -9.290 9.090 3.737 1.00 71.94 114 ASP A C 1
ATOM 960 O O . ASP A 1 114 ? -9.067 9.326 4.927 1.00 71.94 114 ASP A O 1
ATOM 964 N N . VAL A 1 115 ? -9.549 10.084 2.881 1.00 78.81 115 VAL A N 1
ATOM 965 C CA . VAL A 1 115 ? -9.641 11.496 3.290 1.00 78.81 115 VAL A CA 1
ATOM 966 C C . VAL A 1 115 ? -10.820 11.714 4.248 1.00 78.81 115 VAL A C 1
ATOM 968 O O . VAL A 1 115 ? -10.706 12.462 5.223 1.00 78.81 115 VAL A O 1
ATOM 971 N N . LEU A 1 116 ? -11.940 11.010 4.042 1.00 79.81 116 LEU A N 1
ATOM 972 C CA . LEU A 1 116 ? -13.084 11.060 4.961 1.00 79.81 116 LEU A CA 1
ATOM 973 C C . LEU A 1 116 ? -12.750 10.413 6.311 1.00 79.81 116 LEU A C 1
ATOM 975 O O . LEU A 1 116 ? -13.218 10.882 7.352 1.00 79.81 116 LEU A O 1
ATOM 979 N N . LEU A 1 117 ? -11.941 9.349 6.313 1.00 78.44 117 LEU A N 1
ATOM 980 C CA . LEU A 1 117 ? -11.443 8.732 7.543 1.00 78.44 117 LEU A CA 1
ATOM 981 C C . LEU A 1 117 ? -10.545 9.708 8.313 1.00 78.44 117 LEU A C 1
ATOM 983 O O . LEU A 1 117 ? -10.747 9.898 9.511 1.00 78.44 117 LEU A O 1
ATOM 987 N N . ILE A 1 118 ? -9.616 10.370 7.623 1.00 83.44 118 ILE A N 1
ATOM 988 C CA . ILE A 1 118 ? -8.743 11.405 8.193 1.00 83.44 118 ILE A CA 1
ATOM 989 C C . ILE A 1 118 ? -9.566 12.508 8.868 1.00 83.44 118 ILE A C 1
ATOM 991 O O . ILE A 1 118 ? -9.328 12.821 10.037 1.00 83.44 118 ILE A O 1
ATOM 995 N N . TYR A 1 119 ? -10.583 13.035 8.181 1.00 83.81 119 TYR A N 1
ATOM 996 C CA . TYR A 1 119 ? -11.485 14.037 8.753 1.00 83.81 119 TYR A CA 1
ATOM 997 C C . TYR A 1 119 ? -12.162 13.534 10.038 1.00 83.81 119 TYR A C 1
ATOM 999 O O . TYR A 1 119 ? -12.165 14.227 11.058 1.00 83.81 119 TYR A O 1
ATOM 1007 N N . LYS A 1 120 ? -12.685 12.299 10.028 1.00 83.19 120 LYS A N 1
ATOM 1008 C CA . LYS A 1 120 ? -13.318 11.690 11.210 1.00 83.19 120 LYS A CA 1
ATOM 1009 C C . LYS A 1 120 ? -12.341 11.516 12.377 1.00 83.19 120 LYS A C 1
ATOM 1011 O O . LYS A 1 120 ? -12.746 11.703 13.523 1.00 83.19 120 LYS A O 1
ATOM 1016 N N . LEU A 1 121 ? -11.082 11.164 12.113 1.00 86.00 121 LEU A N 1
ATOM 1017 C CA . LEU A 1 121 ? -10.051 11.015 13.147 1.00 86.00 121 LEU A CA 1
ATOM 1018 C C . LEU A 1 121 ? -9.709 12.359 13.798 1.00 86.00 121 LEU A C 1
ATOM 1020 O O . LEU A 1 121 ? -9.638 12.435 15.025 1.00 86.00 121 LEU A O 1
ATOM 1024 N N . ILE A 1 122 ? -9.591 13.427 13.001 1.00 89.38 122 ILE A N 1
ATOM 1025 C CA . ILE A 1 122 ? -9.396 14.794 13.510 1.00 89.38 122 ILE A CA 1
ATOM 1026 C C . ILE A 1 122 ? -10.594 15.218 14.366 1.00 89.38 122 ILE A C 1
ATOM 1028 O O . ILE A 1 122 ? -10.410 15.670 15.495 1.00 89.38 122 ILE A O 1
ATOM 1032 N N . ALA A 1 123 ? -11.821 15.018 13.873 1.00 91.31 123 ALA A N 1
ATOM 1033 C CA . ALA A 1 123 ? -13.040 15.366 14.605 1.00 91.31 123 ALA A CA 1
ATOM 1034 C C . ALA A 1 123 ? -13.148 14.630 15.956 1.00 91.31 123 ALA A C 1
ATOM 1036 O O . ALA A 1 123 ? -13.647 15.185 16.933 1.00 91.31 123 ALA A O 1
ATOM 1037 N N . ARG A 1 124 ? -12.633 13.396 16.029 1.00 89.25 124 ARG A N 1
ATOM 1038 C CA . ARG A 1 124 ? -12.561 12.583 17.255 1.00 89.25 124 ARG A CA 1
ATOM 1039 C C . ARG A 1 124 ? -11.325 12.857 18.121 1.00 89.25 124 ARG A C 1
ATOM 1041 O O . ARG A 1 124 ? -11.192 12.232 19.166 1.00 89.25 124 ARG A O 1
ATOM 1048 N N . ARG A 1 125 ? -10.452 13.794 17.725 1.00 91.12 125 ARG A N 1
ATOM 1049 C CA . ARG A 1 125 ? -9.188 14.144 18.409 1.00 91.12 125 ARG A CA 1
ATOM 1050 C C . ARG A 1 125 ? -8.187 12.985 18.509 1.00 91.12 125 ARG A C 1
ATOM 1052 O O . ARG A 1 125 ? -7.304 12.986 19.363 1.00 91.12 125 ARG A O 1
ATOM 1059 N N . GLU A 1 126 ? -8.284 12.016 17.605 1.00 88.69 126 GLU A N 1
ATOM 1060 C CA . GLU A 1 126 ? -7.386 10.860 17.514 1.00 88.69 126 GLU A CA 1
ATOM 1061 C C . GLU A 1 126 ? -6.126 11.234 16.711 1.00 88.69 126 GLU A C 1
ATOM 1063 O O . GLU A 1 126 ? -5.880 10.714 15.621 1.00 88.69 126 GLU A O 1
ATOM 1068 N N . TYR A 1 127 ? -5.340 12.193 17.217 1.00 91.12 127 TYR A N 1
ATOM 1069 C CA . TYR A 1 127 ? -4.275 12.853 16.447 1.00 91.12 127 TYR A CA 1
ATOM 1070 C C . TYR A 1 127 ? -3.152 11.914 15.996 1.00 91.12 127 TYR A C 1
ATOM 1072 O O . TYR A 1 127 ? -2.655 12.052 14.881 1.00 91.12 127 TYR A O 1
ATOM 1080 N N . LEU A 1 128 ? -2.766 10.935 16.817 1.00 89.88 128 LEU A N 1
ATOM 1081 C CA . LEU A 1 128 ? -1.736 9.968 16.430 1.00 89.88 128 LEU A CA 1
ATOM 1082 C C . LEU A 1 128 ? -2.225 9.067 15.285 1.00 89.88 128 LEU A C 1
ATOM 1084 O O . LEU A 1 128 ? -1.533 8.895 14.285 1.00 89.88 128 LEU A O 1
ATOM 1088 N N . SER A 1 129 ? -3.448 8.547 15.395 1.00 87.56 129 SER A N 1
ATOM 1089 C CA . SER A 1 129 ? -4.093 7.746 14.348 1.00 87.56 129 SER A CA 1
ATOM 1090 C C . SER A 1 129 ? -4.299 8.551 13.066 1.00 87.56 129 SER A C 1
ATOM 1092 O O . SER A 1 129 ? -4.124 8.020 11.967 1.00 87.56 129 SER A O 1
ATOM 1094 N N . PHE A 1 130 ? -4.621 9.841 13.200 1.00 89.00 130 PHE A N 1
ATOM 1095 C CA . PHE A 1 130 ? -4.662 10.794 12.095 1.00 89.00 130 PHE A CA 1
ATOM 1096 C C . PHE A 1 130 ? -3.299 10.908 11.402 1.00 89.00 130 PHE A C 1
ATOM 1098 O O . PHE A 1 130 ? -3.231 10.683 10.196 1.00 89.00 130 PHE A O 1
ATOM 1105 N N . LEU A 1 131 ? -2.223 11.200 12.140 1.00 92.38 131 LEU A N 1
ATOM 1106 C CA . LEU A 1 131 ? -0.883 11.371 11.566 1.00 92.38 131 LEU A CA 1
ATOM 1107 C C . LEU A 1 131 ? -0.417 10.112 10.829 1.00 92.38 131 LEU A C 1
ATOM 1109 O O . LEU A 1 131 ? 0.123 10.205 9.726 1.00 92.38 131 LEU A O 1
ATOM 1113 N N . LEU A 1 132 ? -0.672 8.934 11.403 1.00 89.75 132 LEU A N 1
ATOM 1114 C CA . LEU A 1 132 ? -0.354 7.650 10.778 1.00 89.75 132 LEU A CA 1
ATOM 1115 C C . LEU A 1 132 ? -1.170 7.418 9.495 1.00 89.75 132 LEU A C 1
ATOM 1117 O O . LEU A 1 132 ? -0.605 7.026 8.474 1.00 89.75 132 LEU A O 1
ATOM 1121 N N . SER A 1 133 ? -2.471 7.720 9.511 1.00 86.75 133 SER A N 1
ATOM 1122 C CA . SER A 1 133 ? -3.346 7.565 8.336 1.00 86.75 133 SER A CA 1
ATOM 1123 C C . SER A 1 133 ? -3.005 8.564 7.223 1.00 86.75 133 SER A C 1
ATOM 1125 O O . SER A 1 133 ? -2.957 8.193 6.053 1.00 86.75 133 SER A O 1
ATOM 1127 N N . ALA A 1 134 ? -2.691 9.813 7.572 1.00 89.38 134 ALA A N 1
ATOM 1128 C CA . ALA A 1 134 ? -2.240 10.825 6.618 1.00 89.38 134 ALA A CA 1
ATOM 1129 C C . ALA A 1 134 ? -0.880 10.458 6.002 1.00 89.38 134 ALA A C 1
ATOM 1131 O O . ALA A 1 134 ? -0.693 10.569 4.792 1.00 89.38 134 ALA A O 1
ATOM 1132 N N . SER A 1 135 ? 0.049 9.946 6.813 1.00 92.00 135 SER A N 1
ATOM 1133 C CA . SER A 1 135 ? 1.348 9.464 6.328 1.00 92.00 135 SER A CA 1
ATOM 1134 C C . SER A 1 135 ? 1.191 8.272 5.381 1.00 92.00 135 SER A C 1
ATOM 1136 O O . SER A 1 135 ? 1.888 8.195 4.372 1.00 92.00 135 SER A O 1
ATOM 1138 N N . CYS A 1 136 ? 0.242 7.370 5.657 1.00 88.62 136 CYS A N 1
ATOM 1139 C CA . CYS A 1 136 ? -0.087 6.267 4.756 1.00 88.62 136 CYS A CA 1
ATOM 1140 C C . CYS A 1 136 ? -0.543 6.775 3.383 1.00 88.62 136 CYS A C 1
ATOM 1142 O O . CYS A 1 136 ? -0.024 6.334 2.355 1.00 88.62 136 CYS A O 1
ATOM 1144 N N . LEU A 1 137 ? -1.455 7.749 3.372 1.00 85.88 137 LEU A N 1
ATOM 1145 C CA . LEU A 1 137 ? -1.934 8.365 2.142 1.00 85.88 137 LEU A CA 1
ATOM 1146 C C . LEU A 1 137 ? -0.765 8.973 1.347 1.00 85.88 137 LEU A C 1
ATOM 1148 O O . LEU A 1 137 ? -0.621 8.697 0.156 1.00 85.88 137 LEU A O 1
ATOM 1152 N N . MET A 1 138 ? 0.139 9.695 2.017 1.00 90.25 138 MET A N 1
ATOM 1153 C CA . MET A 1 138 ? 1.349 10.243 1.389 1.00 90.25 138 MET A CA 1
ATOM 1154 C C . MET A 1 138 ? 2.251 9.155 0.791 1.00 90.25 138 MET A C 1
ATOM 1156 O O . MET A 1 138 ? 2.738 9.331 -0.325 1.00 90.25 138 MET A O 1
ATOM 1160 N N . CYS A 1 139 ? 2.437 8.012 1.463 1.00 89.38 139 CYS A N 1
ATOM 1161 C CA . CYS A 1 139 ? 3.183 6.883 0.897 1.00 89.38 139 CYS A CA 1
ATOM 1162 C C . CYS A 1 139 ? 2.566 6.388 -0.420 1.00 89.38 139 CYS A C 1
ATOM 1164 O O . CYS A 1 139 ? 3.307 6.105 -1.363 1.00 89.38 139 CYS A O 1
ATOM 1166 N N . PHE A 1 140 ? 1.235 6.314 -0.518 1.00 84.56 140 PHE A N 1
ATOM 1167 C CA . PHE A 1 140 ? 0.565 5.907 -1.756 1.00 84.56 140 PHE A CA 1
ATOM 1168 C C . PHE A 1 140 ? 0.698 6.946 -2.873 1.00 84.56 140 PHE A C 1
ATOM 1170 O O . PHE A 1 140 ? 1.006 6.567 -4.002 1.00 84.56 140 PHE A O 1
ATOM 1177 N N . PHE A 1 141 ? 0.535 8.238 -2.570 1.00 86.44 141 PHE A N 1
ATOM 1178 C CA . PHE A 1 141 ? 0.718 9.313 -3.554 1.00 86.44 141 PHE A CA 1
ATOM 1179 C C . PHE A 1 141 ? 2.155 9.365 -4.083 1.00 86.44 141 PHE A C 1
ATOM 1181 O O . PHE A 1 141 ? 2.377 9.307 -5.293 1.00 86.44 141 PHE A O 1
ATOM 1188 N N . VAL A 1 142 ? 3.141 9.416 -3.182 1.00 90.88 142 VAL A N 1
ATOM 1189 C CA . VAL A 1 142 ? 4.563 9.439 -3.553 1.00 90.88 142 VAL A CA 1
ATOM 1190 C C . VAL A 1 142 ? 4.934 8.164 -4.301 1.00 90.88 142 VAL A C 1
ATOM 1192 O O . VAL A 1 142 ? 5.595 8.229 -5.334 1.00 90.88 142 VAL A O 1
ATOM 1195 N N . GLY A 1 143 ? 4.455 7.008 -3.840 1.00 88.62 143 GLY A N 1
ATOM 1196 C CA . GLY A 1 143 ? 4.661 5.742 -4.531 1.00 88.62 143 GLY A CA 1
ATOM 1197 C C . GLY A 1 143 ? 4.107 5.762 -5.952 1.00 88.62 143 GLY A C 1
ATOM 1198 O O . GLY A 1 143 ? 4.786 5.305 -6.869 1.00 88.62 143 GLY A O 1
ATOM 1199 N N . GLY A 1 144 ? 2.905 6.304 -6.150 1.00 85.69 144 GLY A N 1
ATOM 1200 C CA . GLY A 1 144 ? 2.292 6.439 -7.469 1.00 85.69 144 GLY A CA 1
ATOM 1201 C C . GLY A 1 144 ? 3.101 7.328 -8.416 1.00 85.69 144 GLY A C 1
ATOM 1202 O O . GLY A 1 144 ? 3.226 6.995 -9.594 1.00 85.69 144 GLY A O 1
ATOM 1203 N N . ILE A 1 145 ? 3.692 8.413 -7.907 1.00 88.88 145 ILE A N 1
ATOM 1204 C CA . ILE A 1 145 ? 4.595 9.280 -8.681 1.00 88.88 145 ILE A CA 1
ATOM 1205 C C . ILE A 1 145 ? 5.863 8.511 -9.063 1.00 88.88 145 ILE A C 1
ATOM 1207 O O . ILE A 1 145 ? 6.212 8.458 -10.240 1.00 88.88 145 ILE A O 1
ATOM 1211 N N . VAL A 1 146 ? 6.515 7.863 -8.092 1.00 90.56 146 VAL A N 1
ATOM 1212 C CA . VAL A 1 146 ? 7.735 7.070 -8.320 1.00 90.56 146 VAL A CA 1
ATOM 1213 C C . VAL A 1 146 ? 7.479 5.933 -9.312 1.00 90.56 146 VAL A C 1
ATOM 1215 O O . VAL A 1 146 ? 8.304 5.684 -10.183 1.00 90.56 146 VAL A O 1
ATOM 1218 N N . TYR A 1 147 ? 6.321 5.271 -9.246 1.00 87.44 147 TYR A N 1
ATOM 1219 C CA . TYR A 1 147 ? 5.939 4.206 -10.177 1.00 87.44 147 TYR A CA 1
ATOM 1220 C C . TYR A 1 147 ? 5.903 4.663 -11.646 1.00 87.44 147 TYR A C 1
ATOM 1222 O O . TYR A 1 147 ? 6.210 3.869 -12.543 1.00 87.44 147 TYR A O 1
ATOM 1230 N N . CYS A 1 148 ? 5.522 5.920 -11.887 1.00 86.56 148 CYS A N 1
ATOM 1231 C CA . CYS A 1 148 ? 5.441 6.514 -13.221 1.00 86.56 148 CYS A CA 1
ATOM 1232 C C . CYS A 1 148 ? 6.783 7.052 -13.729 1.00 86.56 148 CYS A C 1
ATOM 1234 O O . CYS A 1 148 ? 6.894 7.348 -14.913 1.00 86.56 148 CYS A O 1
ATOM 1236 N N . GLN A 1 149 ? 7.795 7.191 -12.871 1.00 86.56 149 GLN A N 1
ATOM 1237 C CA . GLN A 1 149 ? 9.097 7.692 -13.296 1.00 86.56 149 GLN A CA 1
ATOM 1238 C C . GLN A 1 149 ? 9.804 6.690 -14.215 1.00 86.56 149 GLN A C 1
ATOM 1240 O O . GLN A 1 149 ? 9.826 5.477 -13.977 1.00 86.56 149 GLN A O 1
ATOM 1245 N N . GLU A 1 150 ? 10.413 7.227 -15.269 1.00 72.94 150 GLU A N 1
ATOM 1246 C CA . GLU A 1 150 ? 11.348 6.517 -16.132 1.00 72.94 150 GLU A CA 1
ATOM 1247 C C . GLU A 1 150 ? 12.765 6.968 -15.769 1.00 72.94 150 GLU A C 1
ATOM 1249 O O . GLU A 1 150 ? 13.047 8.161 -15.689 1.00 72.94 150 GLU A O 1
ATOM 1254 N N . GLY A 1 151 ? 13.659 6.021 -15.489 1.00 67.38 151 GLY A N 1
ATOM 1255 C CA . GLY A 1 151 ? 15.011 6.335 -15.041 1.00 67.38 151 GLY A CA 1
ATOM 1256 C C . GLY A 1 151 ? 15.792 5.097 -14.604 1.00 67.38 151 GLY A C 1
ATOM 1257 O O . GLY A 1 151 ? 15.205 4.011 -14.498 1.00 67.38 151 GLY A O 1
ATOM 1258 N N . PRO A 1 152 ? 17.107 5.245 -14.354 1.00 64.69 152 PRO A N 1
ATOM 1259 C CA . PRO A 1 152 ? 17.951 4.152 -13.889 1.00 64.69 152 PRO A CA 1
ATOM 1260 C C . PRO A 1 152 ? 17.424 3.576 -12.573 1.00 64.69 152 PRO A C 1
ATOM 1262 O O . PRO A 1 152 ? 16.733 4.243 -11.800 1.00 64.69 152 PRO A O 1
ATOM 1265 N N . THR A 1 153 ? 17.720 2.305 -12.326 1.00 72.19 153 THR A N 1
ATOM 1266 C CA . THR A 1 153 ? 17.400 1.663 -11.052 1.00 72.19 153 THR A CA 1
ATOM 1267 C C . THR A 1 153 ? 18.043 2.433 -9.901 1.00 72.19 153 THR A C 1
ATOM 1269 O O . THR A 1 153 ? 19.194 2.839 -9.993 1.00 72.19 153 THR A O 1
ATOM 1272 N N . ALA A 1 154 ? 17.305 2.643 -8.806 1.00 76.25 154 ALA A N 1
ATOM 1273 C CA . ALA A 1 154 ? 17.837 3.347 -7.639 1.00 76.25 154 ALA A CA 1
ATOM 1274 C C . ALA A 1 154 ? 19.039 2.611 -7.032 1.00 76.25 154 ALA A C 1
ATOM 1276 O O . ALA A 1 154 ? 19.967 3.237 -6.530 1.00 76.25 154 ALA A O 1
ATOM 1277 N N . ILE A 1 155 ? 19.010 1.275 -7.087 1.00 82.88 155 ILE A N 1
ATOM 1278 C CA . ILE A 1 155 ? 20.151 0.411 -6.797 1.00 82.88 155 ILE A CA 1
ATOM 1279 C C . ILE A 1 155 ? 20.201 -0.661 -7.884 1.00 82.88 155 ILE A C 1
ATOM 1281 O O . ILE A 1 155 ? 19.307 -1.514 -7.958 1.00 82.88 155 ILE A O 1
ATOM 1285 N N . ASP A 1 156 ? 21.238 -0.624 -8.717 1.00 80.06 156 ASP 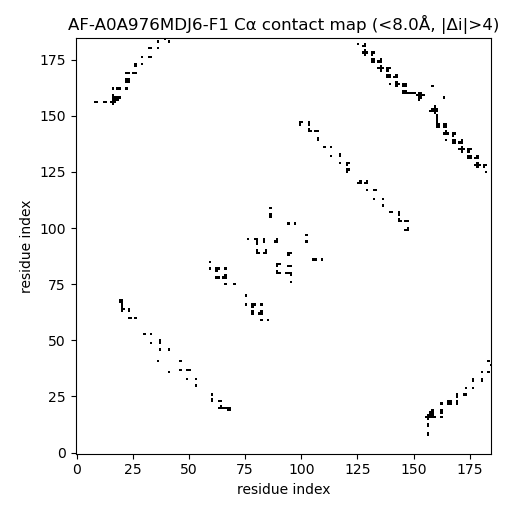A N 1
ATOM 1286 C CA . ASP A 1 156 ? 21.391 -1.522 -9.862 1.00 80.06 156 ASP A CA 1
ATOM 1287 C C . ASP A 1 156 ? 21.284 -2.997 -9.472 1.00 80.06 156 ASP A C 1
ATOM 1289 O O . ASP A 1 156 ? 21.881 -3.468 -8.505 1.00 80.06 156 ASP A O 1
ATOM 1293 N N . GLY A 1 157 ? 20.439 -3.727 -10.205 1.00 75.94 157 GLY A N 1
ATOM 1294 C CA . GLY A 1 157 ? 20.163 -5.147 -9.970 1.00 75.94 157 GLY A CA 1
ATOM 1295 C C . GLY A 1 157 ? 19.379 -5.468 -8.688 1.00 75.94 157 GLY A C 1
ATOM 1296 O O . GLY A 1 157 ? 18.933 -6.607 -8.527 1.00 75.94 157 GLY A O 1
ATOM 1297 N N . ILE A 1 158 ? 19.147 -4.501 -7.792 1.00 81.94 158 ILE A N 1
ATOM 1298 C CA . ILE A 1 158 ? 18.503 -4.728 -6.488 1.00 81.94 158 ILE A CA 1
ATOM 1299 C C . ILE A 1 158 ? 17.121 -4.082 -6.412 1.00 81.94 158 ILE A C 1
ATOM 1301 O O . ILE A 1 158 ? 16.158 -4.773 -6.061 1.00 81.94 158 ILE A O 1
ATOM 1305 N N . MET A 1 159 ? 17.006 -2.794 -6.751 1.00 84.25 159 MET A N 1
ATOM 1306 C CA . MET A 1 159 ? 15.796 -2.002 -6.520 1.00 84.25 159 MET A CA 1
ATOM 1307 C C . MET A 1 159 ? 15.585 -0.943 -7.611 1.00 84.25 159 MET A C 1
ATOM 1309 O O . MET A 1 159 ? 16.399 -0.036 -7.777 1.00 84.25 159 MET A O 1
ATOM 1313 N N . GLY A 1 160 ? 14.469 -1.034 -8.335 1.00 87.00 160 GLY A N 1
ATOM 1314 C CA . GLY A 1 160 ? 14.002 -0.006 -9.261 1.00 87.00 160 GLY A CA 1
ATOM 1315 C C . GLY A 1 160 ? 12.797 0.768 -8.731 1.00 87.00 160 GLY A C 1
ATOM 1316 O O . GLY A 1 160 ? 12.297 0.522 -7.635 1.00 87.00 160 GLY A O 1
ATOM 1317 N N . HIS A 1 161 ? 12.291 1.686 -9.554 1.00 88.38 161 HIS A N 1
ATOM 1318 C CA . HIS A 1 161 ? 11.107 2.503 -9.267 1.00 88.38 161 HIS A CA 1
ATOM 1319 C C . HIS A 1 161 ? 9.875 1.668 -8.875 1.00 88.38 161 HIS A C 1
ATOM 1321 O O . HIS A 1 161 ? 9.122 2.023 -7.972 1.00 88.38 161 HIS A O 1
ATOM 1327 N N . HIS A 1 162 ? 9.694 0.504 -9.504 1.00 86.88 162 HIS A N 1
ATOM 1328 C CA . HIS A 1 162 ? 8.593 -0.402 -9.182 1.00 86.88 162 HIS A CA 1
ATOM 1329 C C . HIS A 1 162 ? 8.732 -1.040 -7.796 1.00 86.88 162 HIS A C 1
ATOM 1331 O O . HIS A 1 162 ? 7.750 -1.200 -7.075 1.00 86.88 162 HIS A O 1
ATOM 1337 N N . GLU A 1 163 ? 9.950 -1.415 -7.421 1.00 89.19 163 GLU A N 1
ATOM 1338 C CA . GLU A 1 163 ? 10.244 -1.976 -6.109 1.00 89.19 163 GLU A CA 1
ATOM 1339 C C . GLU A 1 163 ? 10.108 -0.901 -5.019 1.00 89.19 163 GLU A C 1
ATOM 1341 O O . GLU A 1 163 ? 9.561 -1.194 -3.959 1.00 89.19 163 GLU A O 1
ATOM 1346 N N . ILE A 1 164 ? 10.493 0.351 -5.300 1.00 90.44 164 ILE A N 1
ATOM 1347 C CA . ILE A 1 164 ? 10.265 1.489 -4.391 1.00 90.44 164 ILE A CA 1
ATOM 1348 C C . ILE A 1 164 ? 8.771 1.744 -4.196 1.00 90.44 164 ILE A C 1
ATOM 1350 O O . ILE A 1 164 ? 8.329 1.913 -3.060 1.00 90.44 164 ILE A O 1
ATOM 1354 N N . PHE A 1 165 ? 7.982 1.727 -5.273 1.00 89.94 165 PHE A N 1
ATOM 1355 C CA . PHE A 1 165 ? 6.526 1.821 -5.172 1.00 89.94 165 PHE A CA 1
ATOM 1356 C C . PHE A 1 165 ? 5.976 0.762 -4.213 1.00 89.94 165 PHE A C 1
ATOM 1358 O O . PHE A 1 165 ? 5.285 1.095 -3.250 1.00 89.94 165 PHE A O 1
ATOM 1365 N N . HIS A 1 166 ? 6.345 -0.503 -4.418 1.00 88.44 166 HIS A N 1
ATOM 1366 C CA . HIS A 1 166 ? 5.905 -1.590 -3.547 1.00 88.44 166 HIS A CA 1
ATOM 1367 C C . HIS A 1 166 ? 6.365 -1.403 -2.103 1.00 88.44 166 HIS A C 1
ATOM 1369 O O . HIS A 1 166 ? 5.565 -1.604 -1.191 1.00 88.44 166 HIS A O 1
ATOM 1375 N N . LEU A 1 167 ? 7.600 -0.953 -1.877 1.00 90.81 167 LEU A N 1
ATOM 1376 C CA . LEU A 1 167 ? 8.106 -0.661 -0.536 1.00 90.81 167 LEU A CA 1
ATOM 1377 C C . LEU A 1 167 ? 7.258 0.408 0.163 1.00 90.81 167 LEU A C 1
ATOM 1379 O O . LEU A 1 167 ? 6.848 0.212 1.307 1.00 90.81 167 LEU A O 1
ATOM 1383 N N . LEU A 1 168 ? 6.921 1.490 -0.540 1.00 90.94 168 LEU A N 1
ATOM 1384 C CA . LEU A 1 168 ? 6.047 2.541 -0.021 1.00 90.94 168 LEU A CA 1
ATOM 1385 C C . LEU A 1 168 ? 4.635 2.016 0.272 1.00 90.94 168 LEU A C 1
ATOM 1387 O O . LEU A 1 168 ? 4.065 2.372 1.302 1.00 90.94 168 LEU A O 1
ATOM 1391 N N . THR A 1 169 ? 4.088 1.110 -0.549 1.00 86.69 169 THR A N 1
ATOM 1392 C CA . THR A 1 169 ? 2.792 0.477 -0.233 1.00 86.69 169 THR A CA 1
ATOM 1393 C C . THR A 1 169 ? 2.850 -0.400 1.021 1.00 86.69 169 THR A C 1
ATOM 1395 O O . THR A 1 169 ? 1.902 -0.405 1.808 1.00 86.69 169 THR A O 1
ATOM 1398 N N . VAL A 1 170 ? 3.961 -1.112 1.249 1.00 88.50 170 VAL A N 1
ATOM 1399 C CA . VAL A 1 170 ? 4.170 -1.926 2.457 1.00 88.50 170 VAL A CA 1
ATOM 1400 C C . VAL A 1 170 ? 4.308 -1.035 3.694 1.00 88.50 170 VAL A C 1
ATOM 1402 O O . VAL A 1 170 ? 3.719 -1.337 4.732 1.00 88.50 170 VAL A O 1
ATOM 1405 N N . MET A 1 171 ? 5.037 0.079 3.588 1.00 91.62 171 MET A N 1
ATOM 1406 C CA . MET A 1 171 ? 5.128 1.075 4.660 1.00 91.62 171 MET A CA 1
ATOM 1407 C C . MET A 1 171 ? 3.758 1.682 4.977 1.00 91.62 171 MET A C 1
ATOM 1409 O O . MET A 1 171 ? 3.371 1.729 6.144 1.00 91.62 171 MET A O 1
ATOM 1413 N N . GLY A 1 172 ? 2.993 2.071 3.952 1.00 88.12 172 GLY A N 1
ATOM 1414 C CA . GLY A 1 172 ? 1.624 2.571 4.104 1.00 88.12 172 GLY A CA 1
ATOM 1415 C C . GLY A 1 172 ? 0.717 1.577 4.833 1.00 88.12 172 GLY A C 1
ATOM 1416 O O . GLY A 1 172 ? -0.003 1.950 5.761 1.00 88.12 172 GLY A O 1
ATOM 1417 N N . PHE A 1 173 ? 0.809 0.290 4.493 1.00 85.12 173 PHE A N 1
ATOM 1418 C CA . PHE A 1 173 ? 0.094 -0.767 5.210 1.00 85.12 173 PHE A CA 1
ATOM 1419 C C . PHE A 1 173 ? 0.480 -0.829 6.696 1.00 85.12 173 PHE A C 1
ATOM 1421 O O . PHE A 1 173 ? -0.401 -0.852 7.557 1.00 85.12 173 PHE A O 1
ATOM 1428 N N . GLY A 1 174 ? 1.776 -0.786 7.013 1.00 85.81 174 GLY A N 1
ATOM 1429 C CA . GLY A 1 174 ? 2.252 -0.744 8.398 1.00 85.81 174 GLY A CA 1
ATOM 1430 C C . GLY A 1 174 ? 1.716 0.460 9.182 1.00 85.81 174 GLY A C 1
ATOM 1431 O O . GLY A 1 174 ? 1.291 0.310 10.329 1.00 85.81 174 GLY A O 1
ATOM 1432 N N . LEU A 1 175 ? 1.656 1.635 8.549 1.00 89.44 175 LEU A N 1
ATOM 1433 C CA . LEU A 1 175 ? 1.098 2.854 9.141 1.00 89.44 175 LEU A CA 1
ATOM 1434 C C . LEU A 1 175 ? -0.402 2.719 9.446 1.00 89.44 175 LEU A C 1
ATOM 1436 O O . LEU A 1 175 ? -0.836 3.107 10.529 1.00 89.44 175 LEU A O 1
ATOM 1440 N N . VAL A 1 176 ? -1.185 2.107 8.552 1.00 85.25 176 VAL A N 1
ATOM 1441 C CA . VAL A 1 176 ? -2.618 1.831 8.786 1.00 85.25 176 VAL A CA 1
ATOM 1442 C C . VAL A 1 176 ? -2.819 0.822 9.910 1.00 85.25 176 VAL A C 1
ATOM 1444 O O . VAL A 1 176 ? -3.706 0.999 10.747 1.00 85.25 176 VAL A O 1
ATOM 1447 N N . VAL A 1 177 ? -1.995 -0.226 9.974 1.00 84.81 177 VAL A N 1
ATOM 1448 C CA . VAL A 1 177 ? -2.024 -1.176 11.096 1.00 84.81 177 VAL A CA 1
ATOM 1449 C C . VAL A 1 177 ? -1.711 -0.461 12.412 1.00 84.81 177 VAL A C 1
ATOM 1451 O O . VAL A 1 177 ? -2.418 -0.671 13.398 1.00 84.81 177 VAL A O 1
ATOM 1454 N N . GLY A 1 178 ? -0.716 0.429 12.417 1.00 84.75 178 GLY A N 1
ATOM 1455 C CA . GLY A 1 178 ? -0.392 1.279 13.563 1.00 84.75 178 GLY A CA 1
ATOM 1456 C C . GLY A 1 178 ? -1.559 2.178 13.977 1.00 84.75 178 GLY A C 1
ATOM 1457 O O . GLY A 1 178 ? -1.943 2.171 15.145 1.00 84.75 178 GLY A O 1
ATOM 1458 N N . ALA A 1 179 ? -2.176 2.884 13.025 1.00 85.44 179 ALA A N 1
ATOM 1459 C CA . ALA A 1 179 ? -3.325 3.756 13.275 1.00 85.44 179 ALA A CA 1
ATOM 1460 C C . ALA A 1 179 ? -4.491 2.986 13.914 1.00 85.44 179 ALA A C 1
ATOM 1462 O O . ALA A 1 179 ? -5.057 3.419 14.916 1.00 85.44 179 ALA A O 1
ATOM 1463 N N . ASN A 1 180 ? -4.803 1.798 13.389 1.00 81.25 180 ASN A N 1
ATOM 1464 C CA . ASN A 1 180 ? -5.823 0.929 13.971 1.00 81.25 180 ASN A CA 1
ATOM 1465 C C . ASN A 1 180 ? -5.432 0.431 15.367 1.00 81.25 180 ASN A C 1
ATOM 1467 O O . ASN A 1 180 ? -6.281 0.381 16.250 1.00 81.25 180 ASN A O 1
ATOM 1471 N N . GLY A 1 181 ? -4.164 0.087 15.594 1.00 82.44 181 GLY A N 1
ATOM 1472 C CA . GLY A 1 181 ? -3.678 -0.348 16.905 1.00 82.44 181 GLY A CA 1
ATOM 1473 C C . GLY A 1 181 ? -3.807 0.719 17.997 1.00 82.44 181 GLY A C 1
ATOM 1474 O O . GLY A 1 181 ? -4.022 0.368 19.154 1.00 82.44 181 GLY A O 1
ATOM 1475 N N . VAL A 1 182 ? -3.719 2.002 17.634 1.00 84.19 182 VAL A N 1
ATOM 1476 C CA . VAL A 1 182 ? -3.915 3.129 18.563 1.00 84.19 182 VAL A CA 1
ATOM 1477 C C . VAL A 1 182 ? -5.391 3.292 18.937 1.00 84.19 182 VAL A C 1
ATOM 1479 O O . VAL A 1 182 ? -5.708 3.474 20.112 1.00 84.19 182 VAL A O 1
ATOM 1482 N N . VAL A 1 183 ? -6.297 3.196 17.957 1.00 80.81 183 VAL A N 1
ATOM 1483 C CA . VAL A 1 183 ? -7.748 3.345 18.187 1.00 80.81 183 VAL A CA 1
ATOM 1484 C C . VAL A 1 183 ? -8.336 2.122 18.897 1.00 80.81 183 VAL A C 1
ATOM 1486 O O . VAL A 1 183 ? -9.190 2.251 19.775 1.00 80.81 183 VAL A O 1
ATOM 1489 N N . ILE A 1 184 ? -7.890 0.920 18.529 1.00 78.06 184 ILE A N 1
ATOM 1490 C CA . ILE A 1 184 ? -8.385 -0.343 19.078 1.00 78.06 184 ILE A CA 1
ATOM 1491 C C . ILE A 1 184 ? -7.611 -0.657 20.364 1.00 78.06 184 ILE A C 1
ATOM 1493 O O . ILE A 1 184 ? -6.574 -1.327 20.330 1.00 78.06 184 ILE A O 1
ATOM 1497 N N . LYS A 1 185 ? -8.127 -0.185 21.502 1.00 67.00 185 LYS A N 1
ATOM 1498 C CA . LYS A 1 185 ? -7.576 -0.426 22.849 1.00 67.00 185 LYS A CA 1
ATOM 1499 C C . LYS A 1 185 ? -7.836 -1.836 23.355 1.00 67.00 185 LYS A C 1
ATOM 1501 O O . LYS A 1 185 ? -8.947 -2.359 23.143 1.00 67.00 185 LYS A O 1
#

Radius of gyration: 18.19 Å; Cα contacts (8 Å, |Δi|>4): 181; chains: 1; bounding box: 51×34×44 Å

Solvent-accessible surface area (backbone atoms only — not comparable to full-atom values): 10071 Å² total; per-residue (Å²): 108,71,67,57,54,53,49,61,53,60,74,51,80,58,97,58,38,68,41,50,38,52,57,58,60,62,48,62,75,50,46,64,65,55,58,54,53,62,75,43,100,61,58,70,68,59,46,50,53,51,51,52,49,50,52,55,51,51,52,47,46,53,40,39,27,50,41,49,69,46,76,86,48,98,56,49,67,60,37,51,38,54,53,43,34,77,49,80,57,32,82,82,40,76,55,85,76,54,57,64,58,62,51,32,52,50,55,52,59,72,50,50,68,52,55,58,50,41,52,51,25,54,76,68,65,38,56,69,34,25,54,27,44,53,50,18,52,48,26,48,54,53,18,36,54,41,49,56,56,83,76,79,49,82,37,80,62,40,33,34,44,62,43,49,22,52,47,28,46,44,50,20,50,47,28,44,52,49,20,48,54,66,72,57,117

Foldseek 3Di:
DVVVVVVVLVVPPDPDAPCFLVLLVLLVVLVVLLVVLLPDPDDPVVNVVSVVVVVLSVQLSVLRSCLRVPVPDPCNQVSVLVNLCSLVCSVVDVCVPDDLLVSLVSQLVSCVVLVVVLVVCVVVVVVLLNVLSVLLSVLSNVLSVLSNDDDDAPDPRHGRSPSSSSNSNSSSSNSNSVSVSSVSD

Nearest PDB structures (foldseek):
  6z0c-assembly4_D  TM=2.987E-01  e=6.629E+00  Escherichia coli
  8d9p-assembly1_A  TM=3.113E-01  e=9.216E+00  synthetic construct

Secondary structure (DSSP, 8-stat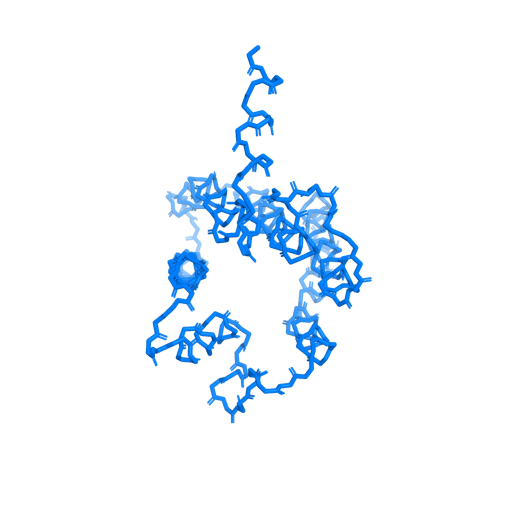e):
-HHHHHHHHHHS--SS-TTTTTGGGGGGGGHHHHHHHHTS---HHHHHHHHHHHHHHHHHHHHHHHHHH-TT-TTHHHHHHHHHHTSTTTTTS-GGGS-HHHHHHHHHHHTTTHHHHHHHHHHTT-HHHHHHHHHHHHHHHHHHHHHH--SS-SBTTTB-HHHHHHHHHHHHHHHHHHHHHHH--

Mean predicted aligned error: 9.14 Å

pLDDT: mean 75.83, std 13.79, range [38.91, 92.38]

Sequence (185 aa):
MLSRISHEIQDHKRDVPLLRGRIHLLSLCFYPPVIRSLKKNVPRELRYSLVIFIATHLFNLITTTLLHNNQRYKYRSAYKRIDIARVFGSLVFDFCSFQKEYRSIYVMLVNLPDVLLIYKLIARREYLSFLLSASCLMCFFVGGIVYCQEGPTAIDGIMGHHEI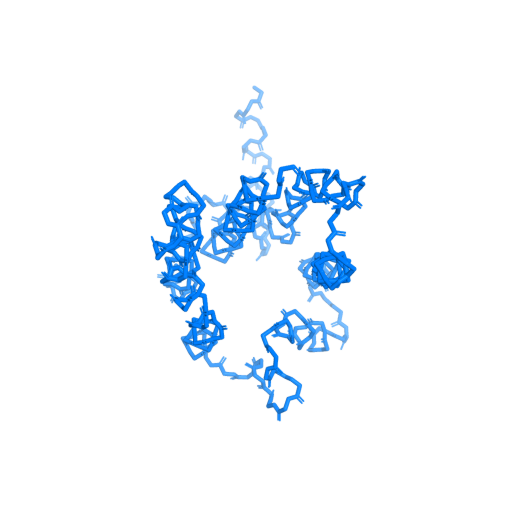FHLLTVMGFGLVVGANGVVIK